Protein AF-A0A7V9DLN5-F1 (afdb_monomer_lite)

Foldseek 3Di:
DVLLVVCVVVVLADPLLSVLLVLADPLLNVVSSVVSSVDDSVRSNVLSVPPPDDDPVNVVVVVVVVPDDDDDDDPPPDDDPDPQPPWDKDWDADPVRDIDIDIDDGPVVVVVVVVQLVVLQVVVVVLVDVPGDSVNSVVSVVVVVLVPPPDPVVNVVPAWEWEAEPVRFIATPVRHTDPPLRVLLVQQQLSYAYFYDYPNHRPDSDPRPDRLPPVLVVVQLVLAQAAVQAQRSRRPQWGWGFLQGCPPGVGDSHSQRIHTHHPVVSSCVSVLQKHWFFGPVDDPPDPRHIFIAGSVRHTDDRPPPPPDPPDDDPDPPDDPPDPPPDPPPSVPDDRDDDDPPPDD

Structure (mmCIF, N/CA/C/O backbone):
data_AF-A0A7V9DLN5-F1
#
_entry.id   AF-A0A7V9DLN5-F1
#
loop_
_atom_site.group_PDB
_atom_site.id
_atom_site.type_symbol
_atom_site.label_atom_id
_atom_site.label_alt_id
_atom_site.label_comp_id
_atom_site.label_asym_id
_atom_site.label_entity_id
_atom_site.label_seq_id
_atom_site.pdbx_PDB_ins_code
_atom_site.Cartn_x
_atom_site.Cartn_y
_atom_site.Cartn_z
_atom_site.occupancy
_atom_site.B_iso_or_equiv
_atom_site.auth_seq_id
_atom_site.auth_comp_id
_atom_site.auth_asym_id
_atom_site.auth_atom_id
_atom_site.pdbx_PDB_model_num
ATOM 1 N N . HIS A 1 1 ? 35.139 16.048 -18.196 1.00 82.75 1 HIS A N 1
ATOM 2 C CA . HIS A 1 1 ? 33.938 16.826 -18.535 1.00 82.75 1 HIS A CA 1
ATOM 3 C C . HIS A 1 1 ? 34.233 18.319 -18.724 1.00 82.75 1 HIS A C 1
ATOM 5 O O . HIS A 1 1 ? 33.862 19.119 -17.868 1.00 82.75 1 HIS A O 1
ATOM 11 N N . PRO A 1 2 ? 34.961 18.719 -19.787 1.00 87.94 2 PRO A N 1
ATOM 12 C CA . PRO A 1 2 ? 35.296 20.128 -20.029 1.00 87.94 2 PRO A CA 1
ATOM 13 C C . PRO A 1 2 ? 34.093 21.078 -20.159 1.00 87.94 2 PRO A C 1
ATOM 15 O O . PRO A 1 2 ? 34.132 22.179 -19.616 1.00 87.94 2 PRO A O 1
ATOM 18 N N . GLN A 1 3 ? 33.021 20.672 -20.842 1.00 86.38 3 GLN A N 1
ATOM 19 C CA . GLN A 1 3 ? 31.860 21.531 -21.097 1.00 86.38 3 GLN A CA 1
ATOM 20 C C . GLN A 1 3 ? 30.991 21.727 -19.853 1.00 86.38 3 GLN A C 1
ATOM 22 O O . GLN A 1 3 ? 30.465 22.817 -19.640 1.00 86.38 3 GLN A O 1
ATOM 27 N N . VAL A 1 4 ? 30.865 20.699 -19.008 1.00 88.94 4 VAL A N 1
ATOM 28 C CA . VAL A 1 4 ? 30.190 20.817 -17.703 1.00 88.94 4 VAL A CA 1
ATOM 29 C C . VAL A 1 4 ? 30.960 21.762 -16.777 1.00 88.94 4 VAL A C 1
ATOM 31 O O . VAL A 1 4 ? 30.350 22.605 -16.127 1.00 88.94 4 VAL A O 1
ATOM 34 N N . MET A 1 5 ? 32.294 21.657 -16.739 1.00 91.25 5 MET A N 1
ATOM 35 C CA . MET A 1 5 ? 33.130 22.536 -15.910 1.00 91.25 5 MET A CA 1
ATOM 36 C C . MET A 1 5 ? 33.079 23.990 -16.389 1.00 91.25 5 MET A C 1
ATOM 38 O O . MET A 1 5 ? 32.899 24.886 -15.576 1.00 91.25 5 MET A O 1
ATOM 42 N N . ALA A 1 6 ? 33.123 24.226 -17.703 1.00 87.50 6 ALA A N 1
ATOM 43 C CA . ALA A 1 6 ? 32.973 25.569 -18.259 1.00 87.50 6 ALA A CA 1
ATOM 44 C C . ALA A 1 6 ? 31.602 26.197 -17.930 1.00 87.50 6 ALA A C 1
ATOM 46 O O . ALA A 1 6 ? 31.526 27.387 -17.633 1.00 87.50 6 ALA A O 1
ATOM 47 N N . ALA A 1 7 ? 30.521 25.407 -17.940 1.00 82.94 7 ALA A N 1
ATOM 48 C CA . ALA A 1 7 ? 29.190 25.878 -17.550 1.00 82.94 7 ALA A CA 1
ATOM 49 C C . ALA A 1 7 ? 29.078 26.172 -16.040 1.00 82.94 7 ALA A C 1
ATOM 51 O O . ALA A 1 7 ? 28.360 27.087 -15.642 1.00 82.94 7 ALA A O 1
ATOM 52 N N . PHE A 1 8 ? 29.809 25.439 -15.197 1.00 90.50 8 PHE A N 1
ATOM 53 C CA . PHE A 1 8 ? 29.924 25.738 -13.769 1.00 90.50 8 PHE A CA 1
ATOM 54 C C . PHE A 1 8 ? 30.703 27.027 -13.504 1.00 90.50 8 PHE A C 1
ATOM 56 O O . PHE A 1 8 ? 30.230 27.878 -12.754 1.00 90.50 8 PHE A O 1
ATOM 63 N N . ASP A 1 9 ? 31.846 27.207 -14.168 1.00 88.69 9 ASP A N 1
ATOM 64 C CA . ASP A 1 9 ? 32.665 28.420 -14.055 1.00 88.69 9 ASP A CA 1
ATOM 65 C C . ASP A 1 9 ? 31.908 29.667 -14.551 1.00 88.69 9 ASP A C 1
ATOM 67 O O . ASP A 1 9 ? 32.109 30.769 -14.040 1.00 88.69 9 ASP A O 1
ATOM 71 N N . ALA A 1 10 ? 30.983 29.490 -15.502 1.00 87.75 10 ALA A N 1
ATOM 72 C CA . ALA A 1 10 ? 30.060 30.522 -15.977 1.00 87.75 10 ALA A CA 1
ATOM 73 C C . ALA A 1 10 ? 28.848 30.766 -15.048 1.00 87.75 10 ALA A C 1
ATOM 75 O O . ALA A 1 10 ? 28.053 31.669 -15.307 1.00 87.75 10 ALA A O 1
ATOM 76 N N . GLY A 1 11 ? 28.687 29.986 -13.972 1.00 87.00 11 GLY A N 1
ATOM 77 C CA . GLY A 1 11 ? 27.573 30.096 -13.022 1.00 87.00 11 GLY A CA 1
ATOM 78 C C . GLY A 1 11 ? 26.237 29.540 -13.529 1.00 87.00 11 GLY A C 1
ATOM 79 O O . GLY A 1 11 ? 25.197 29.805 -12.930 1.00 87.00 11 GLY A O 1
ATOM 80 N N . GLU A 1 12 ? 26.242 28.773 -14.620 1.00 85.06 12 GLU A N 1
ATOM 81 C CA . GLU A 1 12 ? 25.037 28.204 -15.240 1.00 85.06 12 GLU A CA 1
ATOM 82 C C . GLU A 1 12 ? 24.616 26.866 -14.615 1.00 85.06 12 GLU A C 1
ATOM 84 O O . GLU A 1 12 ? 23.500 26.400 -14.844 1.00 85.06 12 GLU A O 1
ATOM 89 N N . LEU A 1 13 ? 25.499 26.241 -13.831 1.00 88.44 13 LEU A N 1
ATOM 90 C CA . LEU A 1 13 ? 25.254 24.984 -13.125 1.00 88.44 13 LEU A CA 1
ATOM 91 C C . LEU A 1 13 ? 25.599 25.117 -11.643 1.00 88.44 13 LEU A C 1
ATOM 93 O O . LEU A 1 13 ? 26.550 25.799 -11.266 1.00 88.44 13 LEU A O 1
ATOM 97 N N . SER A 1 14 ? 24.859 24.407 -10.792 1.00 89.88 14 SER A N 1
ATOM 98 C CA . SER A 1 14 ? 25.214 24.255 -9.381 1.00 89.88 14 SER A CA 1
ATOM 99 C C . SER A 1 14 ? 26.289 23.181 -9.179 1.00 89.88 14 SER A C 1
ATOM 101 O O . SER A 1 14 ? 26.438 22.264 -9.989 1.00 89.88 14 SER A O 1
ATOM 103 N N . LEU A 1 15 ? 26.998 23.240 -8.046 1.00 89.50 15 LEU A N 1
ATOM 104 C CA . LEU A 1 15 ? 27.994 22.226 -7.673 1.00 89.50 15 LEU A CA 1
ATOM 105 C C . LEU A 1 15 ? 27.387 20.808 -7.637 1.00 89.50 15 LEU A C 1
ATOM 107 O O . LEU A 1 15 ? 28.023 19.846 -8.068 1.00 89.50 15 LEU A O 1
ATOM 111 N N . ASP A 1 16 ? 26.132 20.687 -7.197 1.00 83.81 16 ASP A N 1
ATOM 112 C CA . ASP A 1 16 ? 25.404 19.415 -7.164 1.00 83.81 16 ASP A CA 1
ATOM 113 C C . ASP A 1 16 ? 25.089 18.891 -8.573 1.00 83.81 16 ASP A C 1
ATOM 115 O O . ASP A 1 16 ? 25.193 17.688 -8.824 1.00 83.81 16 ASP A O 1
ATOM 119 N N . GLN A 1 17 ? 24.741 19.773 -9.520 1.00 85.94 17 GLN A N 1
ATOM 120 C CA . GLN A 1 17 ? 24.537 19.387 -10.921 1.00 85.94 17 GLN A CA 1
ATOM 121 C C . GLN A 1 17 ? 25.848 18.922 -11.566 1.00 85.94 17 GLN A C 1
ATOM 123 O O . GLN A 1 17 ? 25.844 17.924 -12.285 1.00 85.94 17 GLN A O 1
ATOM 128 N N . VAL A 1 18 ? 26.974 19.571 -11.253 1.00 90.62 18 VAL A N 1
ATOM 129 C CA . VAL A 1 18 ? 28.310 19.171 -11.729 1.00 90.62 18 VAL A CA 1
ATOM 130 C C . VAL A 1 18 ? 28.708 17.802 -11.187 1.00 90.62 18 VAL A C 1
ATOM 132 O O . VAL A 1 18 ? 29.122 16.933 -11.953 1.00 90.62 18 VAL A O 1
ATOM 135 N N . ALA A 1 19 ? 28.533 17.572 -9.883 1.00 88.50 19 ALA A N 1
ATOM 136 C CA . ALA A 1 19 ? 28.861 16.298 -9.246 1.00 88.50 19 ALA A CA 1
ATOM 137 C C . ALA A 1 19 ? 28.031 15.126 -9.798 1.00 88.50 19 ALA A C 1
ATOM 139 O O . ALA A 1 19 ? 28.487 13.981 -9.800 1.00 88.50 19 ALA A O 1
ATOM 140 N N . LEU A 1 20 ? 26.805 15.395 -10.257 1.00 87.31 20 LEU A N 1
ATOM 141 C CA . LEU A 1 20 ? 25.957 14.403 -10.914 1.00 87.31 20 LEU A CA 1
ATOM 142 C C . LEU A 1 20 ? 26.337 14.201 -12.381 1.00 87.31 20 LEU A C 1
ATOM 144 O O . LEU A 1 20 ? 26.441 13.056 -12.812 1.00 87.31 20 LEU A O 1
ATOM 148 N N . ALA A 1 21 ? 26.582 15.276 -13.129 1.00 87.00 21 ALA A N 1
ATOM 149 C CA . ALA A 1 21 ? 26.986 15.198 -14.530 1.00 87.00 21 ALA A CA 1
ATOM 150 C C . ALA A 1 21 ? 28.344 14.495 -14.708 1.00 87.00 21 ALA A C 1
ATOM 152 O O . ALA A 1 21 ? 28.517 13.722 -15.645 1.00 87.00 21 ALA A O 1
ATOM 153 N N . AL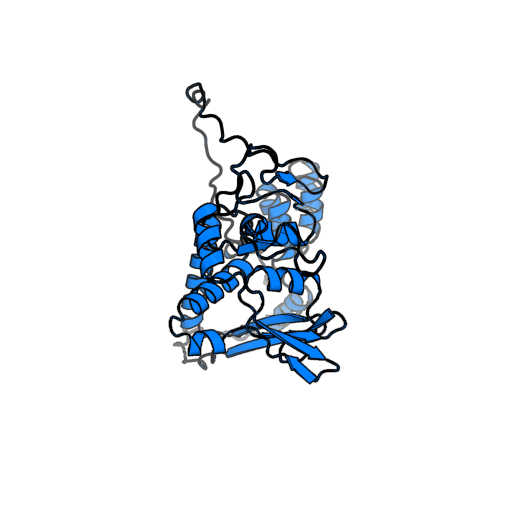A A 1 22 ? 29.266 14.667 -13.757 1.00 87.00 22 ALA A N 1
ATOM 154 C CA . ALA A 1 22 ? 30.571 14.004 -13.749 1.00 87.00 22 ALA A CA 1
ATOM 155 C C . ALA A 1 22 ? 30.516 12.473 -13.566 1.00 87.00 22 ALA A C 1
ATOM 157 O O . ALA A 1 22 ? 31.544 11.812 -13.683 1.00 87.00 22 ALA A O 1
ATOM 158 N N . LYS A 1 23 ? 29.344 11.902 -13.245 1.00 86.00 23 LYS A N 1
ATOM 159 C CA . LYS A 1 23 ? 29.145 10.446 -13.137 1.00 86.00 23 LYS A CA 1
ATOM 160 C C . LYS A 1 23 ? 28.776 9.786 -14.466 1.00 86.00 23 LYS A C 1
ATOM 162 O O . LYS A 1 23 ? 28.736 8.559 -14.518 1.00 86.00 23 LYS A O 1
ATOM 167 N N . ALA A 1 24 ? 28.459 10.564 -15.499 1.00 86.00 24 ALA A N 1
ATOM 168 C CA . ALA A 1 24 ? 28.263 10.025 -16.838 1.00 86.00 24 ALA A CA 1
ATOM 169 C C . ALA A 1 24 ? 29.614 9.819 -17.546 1.00 86.00 24 ALA A C 1
ATOM 171 O O . ALA A 1 24 ? 30.614 10.402 -17.132 1.00 86.00 24 ALA A O 1
ATOM 172 N N . PRO A 1 25 ? 29.677 8.993 -18.600 1.00 85.94 25 PRO A N 1
ATOM 173 C CA . PRO A 1 25 ? 30.904 8.794 -19.360 1.00 85.94 25 PRO A CA 1
ATOM 174 C C . PRO A 1 25 ? 31.407 10.077 -20.029 1.00 85.94 25 PRO A C 1
ATOM 176 O O . PRO A 1 25 ? 30.633 10.932 -20.454 1.00 85.94 25 PRO A O 1
ATOM 179 N N . ALA A 1 26 ? 32.722 10.178 -20.223 1.00 83.19 26 ALA A N 1
ATOM 180 C CA . ALA A 1 26 ? 33.345 11.376 -20.784 1.00 83.19 26 ALA A CA 1
ATOM 181 C C . ALA A 1 26 ? 32.849 11.739 -22.200 1.00 83.19 26 ALA A C 1
ATOM 183 O O . ALA A 1 26 ? 32.850 12.918 -22.549 1.00 83.19 26 ALA A O 1
ATOM 184 N N . TYR A 1 27 ? 32.402 10.763 -23.002 1.00 81.12 27 TYR A N 1
ATOM 185 C CA . TYR A 1 27 ? 31.897 11.012 -24.359 1.00 81.12 27 TYR A CA 1
ATOM 186 C C . TYR A 1 27 ? 30.556 11.763 -24.384 1.00 81.12 27 TYR A C 1
ATOM 188 O O . TYR A 1 27 ? 30.248 12.407 -25.381 1.00 81.12 27 TYR A O 1
ATOM 196 N N . THR A 1 28 ? 29.786 11.755 -23.288 1.00 85.44 28 THR A N 1
ATOM 197 C CA . THR A 1 28 ? 28.476 12.427 -23.209 1.00 85.44 28 THR A CA 1
ATOM 198 C C . THR A 1 28 ? 28.570 13.871 -22.717 1.00 85.44 28 THR A C 1
ATOM 200 O O . THR A 1 28 ? 27.556 14.465 -22.356 1.00 85.44 28 THR A O 1
ATOM 203 N N . ASP A 1 29 ? 29.775 14.438 -22.617 1.00 86.00 29 ASP A N 1
ATOM 204 C CA . ASP A 1 29 ? 30.027 15.700 -21.915 1.00 86.00 29 ASP A CA 1
ATOM 205 C C . ASP A 1 29 ? 29.182 16.881 -22.420 1.00 86.00 29 ASP A C 1
ATOM 207 O O . ASP A 1 29 ? 28.625 17.636 -21.623 1.00 86.00 29 ASP A O 1
ATOM 211 N N . ALA A 1 30 ? 29.033 17.012 -23.738 1.00 83.88 30 ALA A N 1
ATOM 212 C CA . ALA A 1 30 ? 28.247 18.088 -24.336 1.00 83.88 30 ALA A CA 1
ATOM 213 C C . ALA A 1 30 ? 26.742 17.932 -24.078 1.00 83.88 30 ALA A C 1
ATOM 215 O O . ALA A 1 30 ? 26.043 18.877 -23.711 1.00 83.88 30 ALA A O 1
ATOM 216 N N . GLU A 1 31 ? 26.251 16.708 -24.228 1.00 83.75 31 GLU A N 1
ATOM 217 C CA . GLU A 1 31 ? 24.835 16.368 -24.121 1.00 83.75 31 GLU A CA 1
ATOM 218 C C . GLU A 1 31 ? 24.361 16.439 -22.669 1.00 83.75 31 GLU A C 1
ATOM 220 O O . GLU A 1 31 ? 23.296 16.989 -22.378 1.00 83.75 31 GLU A O 1
ATOM 225 N N . ILE A 1 32 ? 25.182 15.958 -21.729 1.00 87.69 32 ILE A N 1
ATOM 226 C CA . ILE A 1 32 ? 24.856 16.039 -20.308 1.00 87.69 32 ILE A CA 1
ATOM 227 C C . ILE A 1 32 ? 24.941 17.469 -19.781 1.00 87.69 32 ILE A C 1
ATOM 229 O O . ILE A 1 32 ? 24.136 17.840 -18.931 1.00 87.69 32 ILE A O 1
ATOM 233 N N . CYS A 1 33 ? 25.850 18.291 -20.316 1.00 87.38 33 CYS A N 1
ATOM 234 C CA . CYS A 1 33 ? 25.892 19.720 -20.018 1.00 87.38 33 CYS A CA 1
ATOM 235 C C . CYS A 1 33 ? 24.601 20.414 -20.484 1.00 87.38 33 CYS A C 1
ATOM 237 O O . CYS A 1 33 ? 23.982 21.144 -19.709 1.00 87.38 33 CYS A O 1
ATOM 239 N N . GLY A 1 34 ? 24.134 20.124 -21.704 1.00 84.31 34 GLY A N 1
ATOM 240 C CA . GLY A 1 34 ? 22.863 20.641 -22.222 1.00 84.31 34 GLY A CA 1
ATOM 241 C C . GLY A 1 34 ? 21.657 20.242 -21.364 1.00 84.31 34 GLY A C 1
ATOM 242 O O . GLY A 1 34 ? 20.832 21.087 -21.020 1.00 84.31 34 GLY A O 1
ATOM 243 N N . LEU A 1 35 ? 21.586 18.975 -20.946 1.00 83.19 35 LEU A N 1
ATOM 244 C CA . LEU A 1 35 ? 20.518 18.483 -20.071 1.00 83.19 35 LEU A CA 1
ATOM 245 C C . LEU A 1 35 ? 20.591 19.070 -18.658 1.00 83.19 35 LEU A C 1
ATOM 247 O O . LEU A 1 35 ? 19.558 19.408 -18.084 1.00 83.19 35 LEU A O 1
ATOM 251 N N . ALA A 1 36 ? 21.788 19.218 -18.088 1.00 87.12 36 ALA A N 1
ATOM 252 C CA . ALA A 1 36 ? 21.966 19.740 -16.736 1.00 87.12 36 ALA A CA 1
ATOM 253 C C . ALA A 1 36 ? 21.450 21.181 -16.590 1.00 87.12 36 ALA A C 1
ATOM 255 O O . ALA A 1 36 ? 20.907 21.518 -15.542 1.00 87.12 36 ALA A O 1
ATOM 256 N N . LYS A 1 37 ? 21.534 21.997 -17.650 1.00 85.44 37 LYS A N 1
ATOM 257 C CA . LYS A 1 37 ? 20.983 23.365 -17.675 1.00 85.44 37 LYS A CA 1
ATOM 258 C C . LYS A 1 37 ? 19.453 23.404 -17.662 1.00 85.44 37 LYS A C 1
ATOM 260 O O . LYS A 1 37 ? 18.864 24.397 -17.248 1.00 85.44 37 LYS A O 1
ATOM 265 N N . LEU A 1 38 ? 18.808 22.337 -18.131 1.00 83.12 38 LEU A N 1
ATOM 266 C CA . LEU A 1 38 ? 17.355 22.261 -18.309 1.00 83.12 38 LEU A CA 1
ATOM 267 C C . LEU A 1 38 ? 16.653 21.478 -17.193 1.00 83.12 38 LEU A C 1
ATOM 269 O O . LEU A 1 38 ? 15.440 21.599 -17.026 1.00 83.12 38 LEU A O 1
ATOM 273 N N . LEU A 1 39 ? 17.393 20.660 -16.442 1.00 78.94 39 LEU A N 1
ATOM 274 C CA . LEU A 1 39 ? 16.841 19.726 -15.464 1.00 78.94 39 LEU A CA 1
ATOM 275 C C . LEU A 1 39 ? 17.166 20.120 -14.022 1.00 78.94 39 LEU A C 1
ATOM 277 O O . LEU A 1 39 ? 18.269 20.557 -13.693 1.00 78.94 39 LEU A O 1
ATOM 281 N N . THR A 1 40 ? 16.218 19.856 -13.120 1.00 84.25 40 THR A N 1
ATOM 282 C CA . THR A 1 40 ? 16.478 19.932 -11.674 1.00 84.25 40 THR A CA 1
ATOM 283 C C . THR A 1 40 ? 17.517 18.892 -11.240 1.00 84.25 40 THR A C 1
ATOM 285 O O . THR A 1 40 ? 17.671 17.843 -11.871 1.00 84.25 40 THR A O 1
ATOM 288 N N . VAL A 1 41 ? 18.181 19.128 -10.102 1.00 78.12 41 VAL A N 1
ATOM 289 C CA . VAL A 1 41 ? 19.168 18.204 -9.498 1.00 78.12 41 VAL A CA 1
ATOM 290 C C . VAL A 1 41 ? 18.611 16.777 -9.375 1.00 78.12 41 VAL A C 1
ATOM 292 O O . VAL A 1 41 ? 19.283 15.801 -9.710 1.00 78.12 41 VAL A O 1
ATOM 295 N N . GLN A 1 42 ? 17.354 16.637 -8.943 1.00 74.56 42 GLN A N 1
ATOM 296 C CA . GLN A 1 42 ? 16.714 15.333 -8.769 1.00 74.56 42 GLN A CA 1
ATOM 297 C C . GLN A 1 42 ? 16.422 14.644 -10.112 1.00 74.56 42 GLN A C 1
ATOM 299 O O . GLN A 1 42 ? 16.636 13.438 -10.238 1.00 74.56 42 GLN A O 1
ATOM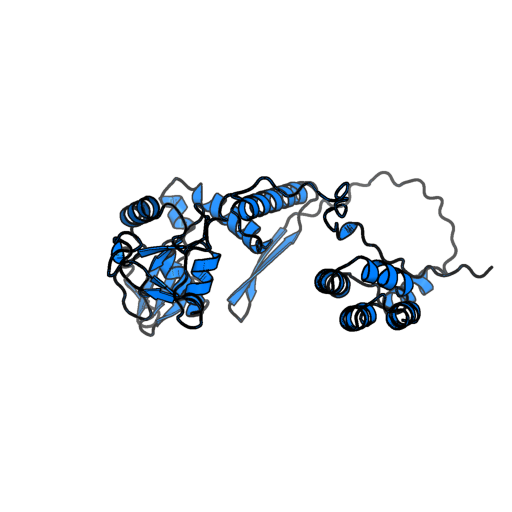 304 N N . GLN A 1 43 ? 15.978 15.392 -11.127 1.00 71.62 43 GLN A N 1
ATOM 305 C CA . GLN A 1 43 ? 15.763 14.858 -12.477 1.00 71.62 43 GLN A CA 1
ATOM 306 C C . GLN A 1 43 ? 17.081 14.426 -13.124 1.00 71.62 43 GLN A C 1
ATOM 308 O O . GLN A 1 43 ? 17.157 13.315 -13.646 1.00 71.62 43 GLN A O 1
ATOM 313 N N . LEU A 1 44 ? 18.130 15.246 -13.014 1.00 84.81 44 LEU A N 1
ATOM 314 C CA . LEU A 1 44 ? 19.462 14.926 -13.520 1.00 84.81 44 LEU A CA 1
ATOM 315 C C . LEU A 1 44 ? 20.023 13.662 -12.850 1.00 84.81 44 LEU A C 1
ATOM 317 O O . LEU A 1 44 ? 20.463 12.743 -13.535 1.00 84.81 44 LEU A O 1
ATOM 321 N N . SER A 1 45 ? 19.911 13.555 -11.522 1.00 83.75 45 SER A N 1
ATOM 322 C CA . SER A 1 45 ? 20.309 12.358 -10.767 1.00 83.75 45 SER A CA 1
ATOM 323 C C . SER A 1 45 ? 19.583 11.095 -11.245 1.00 83.75 45 SER A C 1
ATOM 325 O O . SER A 1 45 ? 20.198 10.041 -11.424 1.00 83.75 45 SER A O 1
ATOM 327 N N . MET A 1 46 ? 18.275 11.190 -11.507 1.00 74.06 46 MET A N 1
ATOM 328 C CA . MET A 1 46 ? 17.489 10.065 -12.019 1.00 74.06 46 MET A CA 1
ATOM 329 C C . MET A 1 46 ? 17.882 9.653 -13.440 1.00 74.06 46 MET A C 1
ATOM 331 O O . MET A 1 46 ? 17.867 8.455 -13.729 1.00 74.06 46 MET A O 1
ATOM 335 N N . VAL A 1 47 ? 18.213 10.612 -14.309 1.00 79.81 47 VAL A N 1
ATOM 336 C CA . VAL A 1 47 ? 18.677 10.342 -15.677 1.00 79.81 47 VAL A CA 1
ATOM 337 C C . VAL A 1 47 ? 20.033 9.645 -15.630 1.00 79.81 47 VAL A C 1
ATOM 339 O O . VAL A 1 47 ? 20.137 8.518 -16.101 1.00 79.81 47 VAL A O 1
ATOM 342 N N . VAL A 1 48 ? 21.028 10.235 -14.964 1.00 84.19 48 VAL A N 1
ATOM 343 C CA . VAL A 1 48 ? 22.392 9.683 -14.907 1.00 84.19 48 VAL A CA 1
ATOM 344 C C . VAL A 1 48 ? 22.432 8.308 -14.241 1.00 84.19 48 VAL A C 1
ATOM 346 O O . VAL A 1 48 ? 23.127 7.415 -14.705 1.00 84.19 48 VAL A O 1
ATOM 349 N N . ARG A 1 49 ? 21.655 8.087 -13.175 1.00 78.38 49 ARG A N 1
ATOM 350 C CA . ARG A 1 49 ? 21.668 6.803 -12.455 1.00 78.38 49 ARG A CA 1
ATOM 351 C C . ARG A 1 49 ? 20.989 5.661 -13.215 1.00 78.38 49 ARG A C 1
ATOM 353 O O . ARG A 1 49 ? 21.316 4.505 -12.968 1.00 78.38 49 ARG A O 1
ATOM 360 N N . LYS A 1 50 ? 19.979 5.954 -14.040 1.00 72.00 50 LYS A N 1
ATOM 361 C CA . LYS A 1 50 ? 19.145 4.924 -14.687 1.00 72.00 50 LYS A CA 1
ATOM 362 C C . LYS A 1 50 ? 19.383 4.787 -16.191 1.00 72.00 50 LYS A C 1
ATOM 364 O O . LYS A 1 50 ? 18.773 3.900 -16.784 1.00 72.00 50 LYS A O 1
ATOM 369 N N . TYR A 1 51 ? 20.177 5.661 -16.805 1.00 74.75 51 TYR A N 1
ATOM 370 C CA . TYR A 1 51 ? 20.508 5.555 -18.221 1.00 74.75 51 TYR A CA 1
ATOM 371 C C . TYR A 1 51 ? 21.557 4.447 -18.432 1.00 74.75 51 TYR A C 1
ATOM 373 O O . TYR A 1 51 ? 22.583 4.459 -17.748 1.00 74.75 51 TYR A O 1
ATOM 381 N N . PRO A 1 52 ? 21.316 3.472 -19.327 1.00 74.94 52 PRO A N 1
ATOM 382 C CA . PRO A 1 52 ? 22.254 2.386 -19.586 1.00 74.94 52 PRO A CA 1
ATOM 383 C C . PRO A 1 52 ? 23.372 2.877 -20.511 1.00 74.94 52 PRO A C 1
ATOM 385 O O . PRO A 1 52 ? 23.314 2.691 -21.723 1.00 74.94 52 PRO A O 1
ATOM 388 N N . PHE A 1 53 ? 24.371 3.550 -19.946 1.00 79.75 53 PHE A N 1
ATOM 389 C CA . PHE A 1 53 ? 25.523 4.005 -20.717 1.00 79.75 53 PHE A CA 1
ATOM 390 C C . PHE A 1 53 ? 26.297 2.827 -21.305 1.00 79.75 53 PHE A C 1
ATOM 392 O O . PHE A 1 53 ? 26.571 1.839 -20.620 1.00 79.75 53 PHE A O 1
ATOM 399 N N . THR A 1 54 ? 26.691 2.963 -22.565 1.00 76.75 54 THR A N 1
ATOM 400 C CA . THR A 1 54 ? 27.571 2.018 -23.249 1.00 76.75 54 THR A CA 1
ATOM 401 C C . THR A 1 54 ? 28.934 2.053 -22.576 1.00 76.75 54 THR A C 1
ATOM 403 O O . THR A 1 54 ? 29.498 3.131 -22.362 1.00 76.75 54 THR A O 1
ATOM 406 N N . THR A 1 55 ? 29.439 0.881 -22.198 1.00 74.81 55 THR A N 1
ATOM 407 C CA . THR A 1 55 ? 30.731 0.751 -21.527 1.00 74.81 55 THR A CA 1
ATOM 408 C C . THR A 1 55 ? 31.869 0.837 -22.536 1.00 74.81 55 THR A C 1
ATOM 410 O O . THR A 1 55 ? 31.719 0.446 -23.696 1.00 74.81 55 THR A O 1
ATOM 413 N N . ASP A 1 56 ? 33.038 1.280 -22.077 1.00 68.69 56 ASP A N 1
ATOM 414 C CA . ASP A 1 56 ? 34.239 1.378 -22.914 1.00 68.69 56 ASP A CA 1
ATOM 415 C C . ASP A 1 56 ? 34.613 0.025 -23.557 1.00 68.69 56 ASP A C 1
ATOM 417 O O . ASP A 1 56 ? 35.057 -0.031 -24.702 1.00 68.69 56 ASP A O 1
ATOM 421 N N . GLU A 1 57 ? 34.354 -1.088 -22.860 1.00 65.50 57 GLU A N 1
ATOM 422 C CA . GLU A 1 57 ? 34.577 -2.454 -23.354 1.00 65.50 57 GLU A CA 1
ATOM 423 C C . GLU A 1 57 ? 33.626 -2.845 -24.500 1.00 65.50 57 GLU A C 1
ATOM 425 O O . GLU A 1 57 ? 33.997 -3.590 -25.411 1.00 65.50 57 GLU A O 1
ATOM 430 N N . GLU A 1 58 ? 32.388 -2.351 -24.479 1.00 63.62 58 GLU A N 1
ATOM 431 C CA . GLU A 1 58 ? 31.413 -2.607 -25.539 1.00 63.62 58 GLU A CA 1
ATOM 432 C C . GLU A 1 58 ? 31.657 -1.722 -26.766 1.00 63.62 58 GLU A C 1
ATOM 434 O O . GLU A 1 58 ? 31.559 -2.202 -27.898 1.00 63.62 58 GLU A O 1
ATOM 439 N N . ILE A 1 59 ? 32.079 -0.473 -26.548 1.00 64.38 59 ILE A N 1
ATOM 440 C CA . ILE A 1 59 ? 32.542 0.428 -27.611 1.00 64.38 59 ILE A CA 1
ATOM 441 C C . ILE A 1 59 ? 33.760 -0.186 -28.325 1.00 64.38 59 ILE A C 1
ATOM 443 O O . ILE A 1 59 ? 33.779 -0.262 -29.555 1.00 64.38 59 ILE A O 1
ATOM 447 N N . ALA A 1 60 ? 34.733 -0.717 -27.574 1.00 65.06 60 ALA A N 1
ATOM 448 C CA . ALA A 1 60 ? 35.913 -1.379 -28.135 1.00 65.06 60 ALA A CA 1
ATOM 449 C C . ALA A 1 60 ? 35.566 -2.642 -28.950 1.00 65.06 60 ALA A C 1
ATOM 451 O O . ALA A 1 60 ? 36.097 -2.836 -30.046 1.00 65.06 60 ALA A O 1
ATOM 452 N N . ARG A 1 61 ? 34.632 -3.478 -28.465 1.00 65.12 61 ARG A N 1
ATOM 453 C CA . ARG A 1 61 ? 34.142 -4.659 -29.207 1.00 65.12 61 ARG A CA 1
ATOM 454 C C . ARG A 1 61 ? 33.468 -4.287 -30.529 1.00 65.12 61 ARG A C 1
ATOM 456 O O . ARG A 1 61 ? 33.673 -4.980 -31.523 1.00 65.12 61 ARG A O 1
ATOM 463 N N . ARG A 1 62 ? 32.670 -3.215 -30.554 1.00 64.38 62 ARG A N 1
ATOM 464 C CA . ARG A 1 62 ? 31.968 -2.757 -31.768 1.00 64.38 62 ARG A CA 1
ATOM 465 C C . ARG A 1 62 ? 32.919 -2.140 -32.790 1.00 64.38 62 ARG A C 1
ATOM 467 O O . ARG A 1 62 ? 32.774 -2.418 -33.975 1.00 64.38 62 ARG A O 1
ATOM 474 N N . ALA A 1 63 ? 33.914 -1.372 -32.344 1.00 61.47 63 ALA A N 1
ATOM 475 C CA . ALA A 1 63 ? 34.957 -0.844 -33.223 1.00 61.47 63 ALA A CA 1
ATOM 476 C C . ALA A 1 63 ? 35.731 -1.975 -33.927 1.00 61.47 63 ALA A C 1
ATOM 478 O O . ALA A 1 63 ? 35.924 -1.917 -35.135 1.00 61.47 63 ALA A O 1
ATOM 479 N N . ALA A 1 64 ? 36.063 -3.053 -33.205 1.00 59.81 64 ALA A N 1
ATOM 480 C CA . ALA A 1 64 ? 36.721 -4.229 -33.783 1.00 59.81 64 ALA A CA 1
ATOM 481 C C . ALA A 1 64 ? 35.853 -4.992 -34.807 1.00 59.81 64 ALA A C 1
ATOM 483 O O . ALA A 1 64 ? 36.387 -5.652 -35.694 1.00 59.81 64 ALA A O 1
ATOM 484 N N . ALA A 1 65 ? 34.522 -4.912 -34.701 1.00 56.56 65 ALA A N 1
ATOM 485 C CA . ALA A 1 65 ? 33.594 -5.533 -35.649 1.00 56.56 65 ALA A CA 1
ATOM 486 C C . ALA A 1 65 ? 33.363 -4.687 -36.918 1.00 56.56 65 ALA A C 1
ATOM 488 O O . ALA A 1 65 ? 32.976 -5.233 -37.949 1.00 56.56 65 ALA A O 1
ATOM 489 N N . ALA A 1 66 ? 33.596 -3.371 -36.856 1.00 56.09 66 ALA A N 1
ATOM 490 C CA . ALA A 1 66 ? 33.373 -2.441 -37.966 1.00 56.09 66 ALA A CA 1
ATOM 491 C C . ALA A 1 66 ? 34.491 -2.446 -39.033 1.00 56.09 66 ALA A C 1
ATOM 493 O O . ALA A 1 66 ? 34.270 -1.929 -40.125 1.00 56.09 66 ALA A O 1
ATOM 494 N N . ASP A 1 67 ? 35.647 -3.056 -38.747 1.00 54.94 67 ASP A N 1
ATOM 495 C CA . ASP A 1 67 ? 36.775 -3.213 -39.688 1.00 54.94 67 ASP A CA 1
ATOM 496 C C . ASP A 1 67 ? 36.592 -4.372 -40.698 1.00 54.94 67 ASP A C 1
ATOM 498 O O . ASP A 1 67 ? 37.421 -4.569 -41.589 1.00 54.94 67 ASP A O 1
ATOM 502 N N . GLY A 1 68 ? 35.511 -5.155 -40.597 1.00 50.72 68 GLY A N 1
ATOM 503 C CA . GLY A 1 68 ? 35.175 -6.210 -41.559 1.00 50.72 68 GLY A CA 1
ATOM 504 C C . GLY A 1 68 ? 34.374 -5.678 -42.751 1.00 50.72 68 GLY A C 1
ATOM 505 O O . GLY A 1 68 ? 33.151 -5.590 -42.682 1.00 50.72 68 GLY A O 1
ATOM 506 N N . ASP A 1 69 ? 35.049 -5.336 -43.849 1.00 45.88 69 ASP A N 1
ATOM 507 C CA . ASP A 1 69 ? 34.424 -4.781 -45.058 1.00 45.88 69 ASP A CA 1
ATOM 508 C C . ASP A 1 69 ? 33.767 -5.877 -45.923 1.00 45.88 69 ASP A C 1
ATOM 510 O O . ASP A 1 69 ? 34.435 -6.683 -46.574 1.00 45.88 69 ASP A O 1
ATOM 514 N N . THR A 1 70 ? 32.433 -5.943 -45.943 1.00 36.62 70 THR A N 1
ATOM 515 C CA . THR A 1 70 ? 31.678 -6.597 -47.027 1.00 36.62 70 THR A CA 1
ATOM 516 C C . THR A 1 70 ? 30.328 -5.890 -47.204 1.00 36.62 70 THR A C 1
ATOM 518 O O . THR A 1 70 ? 29.518 -5.903 -46.275 1.00 36.62 70 THR A O 1
ATOM 521 N N . PRO A 1 71 ? 30.035 -5.275 -48.366 1.00 39.34 71 PRO A N 1
ATOM 522 C CA . PRO A 1 71 ? 28.761 -4.598 -48.583 1.00 39.34 71 PRO A CA 1
ATOM 523 C C . PRO A 1 71 ? 27.656 -5.627 -48.845 1.00 39.34 71 PRO A C 1
ATOM 525 O O . PRO A 1 71 ? 27.709 -6.360 -49.831 1.00 39.34 71 PRO A O 1
ATOM 528 N N . LEU A 1 72 ? 26.638 -5.664 -47.986 1.00 42.38 72 LEU A N 1
ATOM 529 C CA . LEU A 1 72 ? 25.380 -6.358 -48.261 1.00 42.38 72 LEU A CA 1
ATOM 530 C C . LEU A 1 72 ? 24.304 -5.314 -48.565 1.00 42.38 72 LEU A C 1
ATOM 532 O O . LEU A 1 72 ? 23.973 -4.484 -47.718 1.00 42.38 72 LEU A O 1
ATOM 536 N N . GLU A 1 73 ? 23.761 -5.363 -49.782 1.00 39.59 73 GLU A N 1
ATOM 537 C CA . GLU A 1 73 ? 22.506 -4.698 -50.130 1.00 39.59 73 GLU A CA 1
ATOM 538 C C . GLU A 1 73 ? 21.407 -5.184 -49.180 1.00 39.59 73 GLU A C 1
ATOM 540 O O . GLU A 1 73 ? 21.017 -6.354 -49.193 1.00 39.59 73 GLU A O 1
ATOM 545 N N . VAL A 1 74 ? 20.897 -4.287 -48.335 1.00 43.03 74 VAL A N 1
ATOM 546 C CA . VAL A 1 74 ? 19.777 -4.595 -47.445 1.00 43.03 74 VAL A CA 1
ATOM 547 C C . VAL A 1 74 ? 18.483 -4.428 -48.235 1.00 43.03 74 VAL A C 1
ATOM 549 O O . VAL A 1 74 ? 17.823 -3.392 -48.182 1.00 43.03 74 VAL A O 1
ATOM 552 N N . SER A 1 75 ? 18.096 -5.475 -48.964 1.00 42.16 75 SER A N 1
ATOM 553 C CA . SER A 1 75 ? 16.670 -5.736 -49.151 1.00 42.16 75 SER A CA 1
ATOM 554 C C . SER A 1 75 ? 16.091 -5.968 -47.760 1.00 42.16 75 SER A C 1
ATOM 556 O O . SER A 1 75 ? 16.561 -6.858 -47.049 1.00 42.16 75 SER A O 1
ATOM 558 N N . ALA A 1 76 ? 15.112 -5.156 -47.351 1.00 42.84 76 ALA A N 1
ATOM 559 C CA . ALA A 1 76 ? 14.424 -5.343 -46.080 1.00 42.84 76 ALA A CA 1
ATOM 560 C C . ALA A 1 76 ? 13.938 -6.802 -46.004 1.00 42.84 76 ALA A C 1
ATOM 562 O O . ALA A 1 76 ? 13.187 -7.222 -46.890 1.00 42.84 76 ALA A O 1
ATOM 563 N N . PRO A 1 77 ? 14.393 -7.602 -45.024 1.00 44.31 77 PRO A N 1
ATOM 564 C CA . PRO A 1 77 ? 13.890 -8.953 -44.890 1.00 44.31 77 PRO A CA 1
ATOM 565 C C . PRO A 1 77 ? 12.405 -8.843 -44.554 1.00 44.31 77 PRO A C 1
ATOM 567 O O . PRO A 1 77 ? 12.033 -8.164 -43.593 1.00 44.31 77 PRO A O 1
ATOM 570 N N . GLU A 1 78 ? 11.550 -9.490 -45.350 1.00 45.81 78 GLU A N 1
ATOM 571 C CA . GLU A 1 78 ? 10.184 -9.751 -44.907 1.00 45.81 78 GLU A CA 1
ATOM 572 C C . GLU A 1 78 ? 10.272 -10.407 -43.523 1.00 45.81 78 GLU A C 1
ATOM 574 O O . GLU A 1 78 ? 11.131 -11.278 -43.326 1.00 45.81 78 GLU A O 1
ATOM 579 N N . PRO A 1 79 ? 9.466 -9.967 -42.540 1.00 44.16 79 PRO A N 1
ATOM 580 C CA . PRO A 1 79 ? 9.582 -10.459 -41.181 1.00 44.16 79 PRO A CA 1
ATOM 581 C C . PRO A 1 79 ? 9.301 -11.958 -41.191 1.00 44.16 79 PRO A C 1
ATOM 583 O O . PRO A 1 79 ? 8.153 -12.395 -41.245 1.00 44.16 79 PRO A O 1
ATOM 586 N N . SER A 1 80 ? 10.366 -12.759 -41.138 1.00 44.59 80 SER A N 1
ATOM 587 C CA . SER A 1 80 ? 10.229 -14.173 -40.833 1.00 44.59 80 SER A CA 1
ATOM 588 C C . SER A 1 80 ? 9.554 -14.233 -39.461 1.00 44.59 80 SER A C 1
ATOM 590 O O . SER A 1 80 ? 9.991 -13.489 -38.571 1.00 44.59 80 SER A O 1
ATOM 592 N N . PRO A 1 81 ? 8.514 -15.056 -39.258 1.00 47.38 81 PRO A N 1
ATOM 593 C CA . PRO A 1 81 ? 7.914 -15.213 -37.947 1.00 47.38 81 PRO A CA 1
ATOM 594 C C . PRO A 1 81 ? 8.975 -15.834 -37.038 1.00 47.38 81 PRO A C 1
ATOM 596 O O . PRO A 1 81 ? 9.182 -17.046 -37.019 1.00 47.38 81 PRO A O 1
ATOM 599 N N . GLY A 1 82 ? 9.707 -14.974 -36.327 1.00 50.62 82 GLY A N 1
ATOM 600 C CA . GLY A 1 82 ? 10.599 -15.392 -35.264 1.00 50.62 82 GLY A CA 1
ATOM 601 C C . GLY A 1 82 ? 9.792 -16.177 -34.230 1.00 50.62 82 GLY A C 1
ATOM 602 O O . GLY A 1 82 ? 8.573 -15.993 -34.140 1.00 50.62 82 GLY A O 1
ATOM 603 N N . PRO A 1 83 ? 10.434 -17.068 -33.460 1.00 51.25 83 PRO A N 1
ATOM 604 C CA . PRO A 1 83 ? 9.735 -17.828 -32.436 1.00 51.25 83 PRO A CA 1
ATOM 605 C C . PRO A 1 83 ? 8.974 -16.852 -31.536 1.00 51.25 83 PRO A C 1
ATOM 607 O O . PRO A 1 83 ? 9.572 -15.952 -30.944 1.00 51.25 83 PRO A O 1
ATOM 610 N N . VAL A 1 84 ? 7.646 -17.000 -31.485 1.00 54.06 84 VAL A N 1
ATOM 611 C CA . VAL A 1 84 ? 6.790 -16.208 -30.599 1.00 54.06 84 VAL A CA 1
ATOM 612 C C . VAL A 1 84 ? 7.322 -16.435 -29.192 1.00 54.06 84 VAL A C 1
ATOM 614 O O . VAL A 1 84 ? 7.355 -17.577 -28.729 1.00 54.06 84 VAL A O 1
ATOM 617 N N . ALA A 1 85 ? 7.823 -15.377 -28.552 1.00 57.16 85 ALA A N 1
ATOM 618 C CA . ALA A 1 85 ? 8.315 -15.464 -27.187 1.00 57.16 85 ALA A CA 1
ATOM 619 C C . ALA A 1 85 ? 7.186 -16.041 -26.331 1.00 57.16 85 ALA A C 1
ATOM 621 O O . ALA A 1 85 ? 6.130 -15.425 -26.201 1.00 57.16 85 ALA A O 1
ATOM 622 N N . VAL A 1 86 ? 7.382 -17.256 -25.816 1.00 68.19 86 VAL A N 1
ATOM 623 C CA . VAL A 1 86 ? 6.381 -17.895 -24.968 1.00 68.19 86 VAL A CA 1
ATOM 624 C C . VAL A 1 86 ? 6.315 -17.083 -23.691 1.00 68.19 86 VAL A C 1
ATOM 626 O O . VAL A 1 86 ? 7.308 -16.964 -22.964 1.00 68.19 86 VAL A O 1
ATOM 629 N N . SER A 1 87 ? 5.147 -16.511 -23.437 1.00 83.12 87 SER A N 1
ATOM 630 C CA . SER A 1 87 ? 4.926 -15.767 -22.217 1.00 83.12 87 SER A CA 1
ATOM 631 C C . SER A 1 87 ? 5.139 -16.668 -21.014 1.00 83.12 87 SER A C 1
ATOM 633 O O . SER A 1 87 ? 4.602 -17.771 -20.920 1.00 83.12 87 SER A O 1
ATOM 635 N N . SER A 1 88 ? 5.963 -16.204 -20.091 1.00 81.19 88 SER A N 1
ATOM 636 C CA . SER A 1 88 ? 6.301 -16.921 -18.875 1.00 81.19 88 SER A CA 1
ATOM 637 C C . SER A 1 88 ? 6.413 -15.937 -17.729 1.00 81.19 88 SER A C 1
ATOM 639 O O . SER A 1 88 ? 6.970 -14.850 -17.867 1.00 81.19 88 SER A O 1
ATOM 641 N N . VAL A 1 89 ? 5.877 -16.324 -16.579 1.00 85.25 89 VAL A N 1
ATOM 642 C CA . VAL A 1 89 ? 6.039 -15.589 -15.329 1.00 85.25 89 VAL A CA 1
ATOM 643 C C . VAL A 1 89 ? 6.599 -16.559 -14.307 1.00 85.25 89 VAL A C 1
ATOM 645 O O . VAL A 1 89 ? 6.051 -17.640 -14.105 1.00 85.25 89 VAL A O 1
ATOM 648 N N . SER A 1 90 ? 7.699 -16.176 -13.672 1.00 74.56 90 SER A N 1
ATOM 649 C CA . SER A 1 90 ? 8.249 -16.858 -12.512 1.00 74.56 90 SER A CA 1
ATOM 650 C C . SER A 1 90 ? 8.115 -15.975 -11.280 1.00 74.56 90 SER A C 1
ATOM 652 O O . SER A 1 90 ? 8.201 -14.746 -11.341 1.00 74.56 90 SER A O 1
ATOM 654 N N . MET A 1 91 ? 7.868 -16.621 -10.148 1.00 81.75 91 MET A N 1
ATOM 655 C CA . MET A 1 91 ? 7.749 -15.985 -8.845 1.00 81.75 91 MET A CA 1
ATOM 656 C C . MET A 1 91 ? 8.564 -16.793 -7.843 1.00 81.75 91 MET A C 1
ATOM 658 O O . MET A 1 91 ? 8.648 -18.015 -7.958 1.00 81.75 91 MET A O 1
ATOM 662 N N . GLY A 1 92 ? 9.163 -16.119 -6.871 1.00 67.38 92 GLY A N 1
ATOM 663 C CA . GLY A 1 92 ? 9.931 -16.755 -5.808 1.00 67.38 92 GLY A CA 1
ATOM 664 C C . GLY A 1 92 ? 10.103 -15.818 -4.626 1.00 67.38 92 GLY A C 1
ATOM 665 O O . GLY A 1 92 ? 9.765 -14.642 -4.713 1.00 67.38 92 GLY A O 1
ATOM 666 N N . VAL A 1 93 ? 10.618 -16.340 -3.524 1.00 64.88 93 VAL A N 1
ATOM 667 C CA . VAL A 1 93 ? 10.941 -15.573 -2.319 1.00 64.88 93 VAL A CA 1
ATOM 668 C C . VAL A 1 93 ? 12.414 -15.825 -2.015 1.00 64.88 93 VAL A C 1
ATOM 670 O O . VAL A 1 93 ? 12.874 -16.961 -2.148 1.00 64.88 93 VAL A O 1
ATOM 673 N N . ASP A 1 94 ? 13.172 -14.776 -1.704 1.00 67.06 94 ASP A N 1
ATOM 674 C CA . ASP A 1 94 ? 14.586 -14.911 -1.343 1.00 67.06 94 ASP A CA 1
ATOM 675 C C . ASP A 1 94 ? 14.797 -15.228 0.144 1.00 67.06 94 ASP A C 1
ATOM 677 O O . ASP A 1 94 ? 13.845 -15.361 0.909 1.00 67.06 94 ASP A O 1
ATOM 681 N N . ALA A 1 95 ? 16.066 -15.364 0.546 1.00 57.28 95 ALA A N 1
ATOM 682 C CA . ALA A 1 95 ? 16.466 -15.744 1.900 1.00 57.28 95 ALA A CA 1
ATOM 683 C C . ALA A 1 95 ? 15.993 -14.764 2.998 1.00 57.28 95 ALA A C 1
ATOM 685 O O . ALA A 1 95 ? 15.925 -15.146 4.166 1.00 57.28 95 ALA A O 1
ATOM 686 N N . ASP A 1 96 ? 15.653 -13.527 2.626 1.00 59.28 96 ASP A N 1
ATOM 687 C CA . ASP A 1 96 ? 15.203 -12.472 3.537 1.00 59.28 96 ASP A CA 1
ATOM 688 C C . ASP A 1 96 ? 13.671 -12.314 3.535 1.00 59.28 96 ASP A C 1
ATOM 690 O O . ASP A 1 96 ? 13.114 -11.495 4.271 1.00 59.28 96 ASP A O 1
ATOM 694 N N . GLY A 1 97 ? 12.963 -13.109 2.728 1.00 52.50 97 GLY A N 1
ATOM 695 C CA . GLY A 1 97 ? 11.508 -13.087 2.638 1.00 52.50 97 GLY A CA 1
ATOM 696 C C . GLY A 1 97 ? 10.962 -12.081 1.647 1.00 52.50 97 GLY A C 1
ATOM 697 O O . GLY A 1 97 ? 9.762 -11.791 1.657 1.00 52.50 97 GLY A O 1
ATOM 698 N N . VAL A 1 98 ? 11.820 -11.540 0.783 1.00 68.00 98 VAL A N 1
ATOM 699 C CA . VAL A 1 98 ? 11.405 -10.608 -0.254 1.00 68.00 98 VAL A CA 1
ATOM 700 C C . VAL A 1 98 ? 10.928 -11.404 -1.466 1.00 68.00 98 VAL A C 1
ATOM 702 O O . VAL A 1 98 ? 11.664 -12.179 -2.077 1.00 68.00 98 VAL A O 1
ATOM 705 N N . GL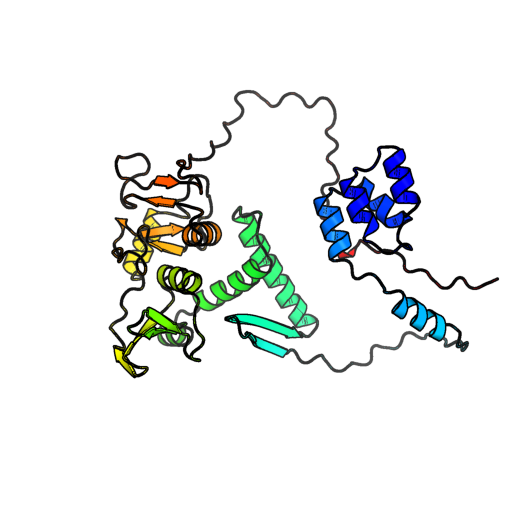Y A 1 99 ? 9.656 -11.212 -1.817 1.00 70.62 99 GLY A N 1
ATOM 706 C CA . GLY A 1 99 ? 9.058 -11.799 -3.012 1.00 70.62 99 GLY A CA 1
ATOM 707 C C . GLY A 1 99 ? 9.579 -11.143 -4.293 1.00 70.62 99 GLY A C 1
ATOM 708 O O . GLY A 1 99 ? 9.590 -9.918 -4.418 1.00 70.62 99 GLY A O 1
ATOM 709 N N . GLN A 1 100 ? 9.964 -11.958 -5.268 1.00 75.94 100 GLN A N 1
ATOM 710 C CA . GLN A 1 100 ? 10.429 -11.551 -6.589 1.00 75.94 100 GLN A CA 1
ATOM 711 C C . GLN A 1 100 ? 9.495 -12.111 -7.664 1.00 75.94 100 GLN A C 1
ATOM 713 O O . GLN A 1 100 ? 9.093 -13.272 -7.611 1.00 75.94 100 GLN A O 1
ATOM 718 N N . VAL A 1 101 ? 9.165 -11.287 -8.660 1.00 83.19 101 VAL A N 1
ATOM 719 C CA . VAL A 1 101 ? 8.341 -11.667 -9.817 1.00 83.19 101 VAL A CA 1
ATOM 720 C C . VAL A 1 101 ? 9.078 -11.263 -11.087 1.00 83.19 101 VAL A C 1
ATOM 722 O O . VAL A 1 101 ? 9.474 -10.105 -11.230 1.00 83.19 101 VAL A O 1
ATOM 725 N N . ARG A 1 102 ? 9.260 -12.202 -12.019 1.00 83.62 102 ARG A N 1
ATOM 726 C CA . ARG A 1 102 ? 9.895 -11.963 -13.320 1.00 83.62 102 ARG A CA 1
ATOM 727 C C . ARG A 1 102 ? 8.999 -12.486 -14.432 1.00 83.62 102 ARG A C 1
ATOM 729 O O . ARG A 1 102 ? 8.645 -13.656 -14.436 1.00 83.62 102 ARG A O 1
ATOM 736 N N . GLY A 1 103 ? 8.655 -11.620 -15.379 1.00 84.69 103 GLY A N 1
ATOM 737 C CA . GLY A 1 103 ? 7.825 -11.966 -16.528 1.00 84.69 103 GLY A CA 1
ATOM 738 C C . GLY A 1 103 ? 8.535 -11.703 -17.850 1.00 84.69 103 GLY A C 1
ATOM 739 O O . GLY A 1 103 ? 9.207 -10.683 -18.000 1.00 84.69 103 GLY A O 1
ATOM 740 N N . VAL A 1 104 ? 8.356 -12.606 -18.807 1.00 85.12 104 VAL A N 1
ATOM 741 C CA . VAL A 1 104 ? 8.571 -12.385 -20.240 1.00 85.12 104 VAL A CA 1
ATOM 742 C C . VAL A 1 104 ? 7.200 -12.519 -20.882 1.00 85.12 104 VAL A C 1
ATOM 744 O O . VAL A 1 104 ? 6.529 -13.514 -20.641 1.00 85.12 104 VAL A O 1
ATOM 747 N N . LEU A 1 105 ? 6.764 -11.523 -21.646 1.00 85.69 105 LEU A N 1
ATOM 748 C CA . LEU A 1 105 ? 5.448 -11.520 -22.286 1.00 85.69 105 LEU A CA 1
ATOM 749 C C . LEU A 1 105 ? 5.612 -11.333 -23.791 1.00 85.69 105 LEU A C 1
ATOM 751 O O . LEU A 1 105 ? 6.481 -10.573 -24.231 1.00 85.69 105 LEU A O 1
ATOM 755 N N . ALA A 1 106 ? 4.760 -12.001 -24.564 1.00 84.75 106 ALA A N 1
ATOM 756 C CA . ALA A 1 106 ? 4.593 -11.731 -25.982 1.00 84.75 106 ALA A CA 1
ATOM 757 C C . ALA A 1 106 ? 4.204 -10.253 -26.206 1.00 84.75 106 ALA A C 1
ATOM 759 O O . ALA A 1 106 ? 3.630 -9.621 -25.311 1.00 84.75 106 ALA A O 1
ATOM 760 N N . PRO A 1 107 ? 4.520 -9.661 -27.371 1.00 83.12 107 PRO A N 1
ATOM 761 C CA . PRO A 1 107 ? 4.340 -8.228 -27.591 1.00 83.12 107 PRO A CA 1
ATOM 762 C C . PRO A 1 107 ? 2.915 -7.721 -27.346 1.00 83.12 107 PRO A C 1
ATOM 764 O O . PRO A 1 107 ? 2.748 -6.650 -26.770 1.00 83.12 107 PRO A O 1
ATOM 767 N N . ASP A 1 108 ? 1.898 -8.470 -27.763 1.00 83.81 108 ASP A N 1
ATOM 768 C CA . ASP A 1 108 ? 0.482 -8.143 -27.592 1.00 83.81 108 ASP A CA 1
ATOM 769 C C . ASP A 1 108 ? 0.037 -8.245 -26.125 1.00 83.81 108 ASP A C 1
ATOM 771 O O . ASP A 1 108 ? -0.574 -7.313 -25.598 1.00 83.81 108 ASP A O 1
ATOM 775 N N . GLU A 1 109 ? 0.430 -9.307 -25.424 1.00 86.00 109 GLU A N 1
ATOM 776 C CA . GLU A 1 109 ? 0.150 -9.478 -23.993 1.00 86.00 109 GLU A CA 1
ATOM 777 C C . GLU A 1 109 ? 0.863 -8.428 -23.130 1.00 86.00 109 GLU A C 1
ATOM 779 O O . GLU A 1 109 ? 0.289 -7.906 -22.169 1.00 86.00 109 GLU A O 1
ATOM 784 N N . TYR A 1 110 ? 2.093 -8.052 -23.501 1.00 88.38 110 TYR A N 1
ATOM 785 C CA . TYR A 1 110 ? 2.821 -6.965 -22.853 1.00 88.38 110 TYR A CA 1
ATOM 786 C C . TYR A 1 110 ? 2.059 -5.642 -22.954 1.00 88.38 110 TYR A C 1
ATOM 788 O O . TYR A 1 110 ? 2.027 -4.892 -21.980 1.00 88.38 110 TYR A O 1
ATOM 796 N N . ARG A 1 111 ? 1.404 -5.355 -24.090 1.00 91.25 111 ARG A N 1
ATOM 797 C CA . ARG A 1 111 ? 0.583 -4.140 -24.221 1.00 91.25 111 ARG A CA 1
ATOM 798 C C . ARG A 1 111 ? -0.604 -4.161 -23.273 1.00 91.25 111 ARG A C 1
ATOM 800 O O . ARG A 1 111 ? -0.855 -3.151 -22.625 1.00 91.25 111 ARG A O 1
ATOM 807 N N . VAL A 1 112 ? -1.285 -5.299 -23.138 1.00 90.94 112 VAL A N 1
ATOM 808 C CA . VAL A 1 112 ? -2.385 -5.444 -22.172 1.00 90.94 112 VAL A CA 1
ATOM 809 C C . VAL A 1 112 ? -1.885 -5.202 -20.745 1.00 90.94 112 VAL A C 1
ATOM 811 O O . VAL A 1 112 ? -2.479 -4.409 -20.013 1.00 90.94 112 VAL A O 1
ATOM 814 N N . PHE A 1 113 ? -0.762 -5.822 -20.369 1.00 93.12 113 PHE A N 1
ATOM 815 C CA . PHE A 1 113 ? -0.133 -5.622 -19.062 1.00 93.12 113 PHE A CA 1
ATOM 816 C C . PHE A 1 113 ? 0.263 -4.157 -18.826 1.00 93.12 113 PHE A C 1
ATOM 818 O O . PHE A 1 113 ? -0.061 -3.588 -17.784 1.00 93.12 113 PHE A O 1
ATOM 825 N N . GLU A 1 114 ? 0.925 -3.519 -19.794 1.00 93.19 114 GLU A N 1
ATOM 826 C CA . GLU A 1 114 ? 1.355 -2.124 -19.702 1.00 93.19 114 GLU A CA 1
ATOM 827 C C . GLU A 1 114 ? 0.159 -1.175 -19.545 1.00 93.19 114 GLU A C 1
ATOM 829 O O . GLU A 1 114 ? 0.190 -0.274 -18.701 1.00 93.19 114 GLU A O 1
ATOM 834 N N . THR A 1 115 ? -0.905 -1.379 -20.325 1.00 94.69 115 THR A N 1
ATOM 835 C CA . THR A 1 115 ? -2.131 -0.580 -20.236 1.00 94.69 115 THR A CA 1
ATOM 836 C C . THR A 1 115 ? -2.804 -0.744 -18.875 1.00 94.69 115 THR A C 1
ATOM 838 O O . THR A 1 115 ? -3.162 0.265 -18.268 1.00 94.69 115 THR A O 1
ATOM 841 N N . ALA A 1 116 ? -2.915 -1.971 -18.355 1.00 93.44 116 ALA A N 1
ATOM 842 C CA . ALA A 1 116 ? -3.477 -2.220 -17.027 1.00 93.44 116 ALA A CA 1
ATOM 843 C C . ALA A 1 116 ? -2.643 -1.553 -15.919 1.00 93.44 116 ALA A C 1
ATOM 845 O O . ALA A 1 116 ? -3.188 -0.873 -15.052 1.00 93.44 116 ALA A O 1
ATOM 846 N N . MET A 1 117 ? -1.313 -1.680 -15.977 1.00 94.88 117 MET A N 1
ATOM 847 C CA . MET A 1 117 ? -0.391 -1.045 -15.027 1.00 94.88 117 MET A CA 1
ATOM 848 C C . MET A 1 117 ? -0.517 0.479 -15.034 1.00 94.88 117 MET A C 1
ATOM 850 O O . MET A 1 117 ? -0.495 1.106 -13.974 1.00 94.88 117 MET A O 1
ATOM 854 N N . ARG A 1 118 ? -0.636 1.089 -16.221 1.00 91.94 118 ARG A N 1
ATOM 855 C CA . ARG A 1 118 ? -0.824 2.539 -16.373 1.00 91.94 118 ARG A CA 1
ATOM 856 C C . ARG A 1 118 ? -2.156 2.991 -15.794 1.00 91.94 118 ARG A C 1
ATOM 858 O O . ARG A 1 118 ? -2.152 3.909 -14.986 1.00 91.94 118 ARG A O 1
ATOM 865 N N . GLU A 1 119 ? -3.253 2.319 -16.136 1.00 94.56 119 GLU A N 1
ATOM 866 C CA . GLU A 1 119 ? -4.579 2.656 -15.606 1.00 94.56 119 GLU A CA 1
ATOM 867 C C . GLU A 1 119 ? -4.620 2.544 -14.078 1.00 94.56 119 GLU A C 1
ATOM 869 O O . GLU A 1 119 ? -5.040 3.490 -13.415 1.00 94.56 119 GLU A O 1
ATOM 874 N N . ALA A 1 120 ? -4.116 1.448 -13.504 1.00 88.25 120 ALA A N 1
ATOM 875 C CA . ALA A 1 120 ? -4.089 1.272 -12.055 1.00 88.25 120 ALA A CA 1
ATOM 876 C C . ALA A 1 120 ? -3.255 2.362 -11.364 1.00 88.25 120 ALA A C 1
ATOM 878 O O . ALA A 1 120 ? -3.672 2.922 -10.348 1.00 88.25 120 ALA A O 1
ATOM 879 N N . ARG A 1 121 ? -2.098 2.714 -11.940 1.00 88.50 121 ARG A N 1
ATOM 880 C CA . ARG A 1 121 ? -1.249 3.794 -11.426 1.00 88.50 121 ARG A CA 1
ATOM 881 C C . ARG A 1 121 ? -1.939 5.153 -11.502 1.00 88.50 121 ARG A C 1
ATOM 883 O O . ARG A 1 121 ? -1.908 5.897 -10.523 1.00 88.50 121 ARG A O 1
ATOM 890 N N . ASP A 1 122 ? -2.548 5.470 -12.639 1.00 85.06 122 ASP A N 1
ATOM 891 C CA . ASP A 1 122 ? -3.244 6.736 -12.855 1.00 85.06 122 ASP A CA 1
ATOM 892 C C . ASP A 1 122 ? -4.452 6.849 -11.914 1.00 85.06 122 ASP A C 1
ATOM 894 O O . ASP A 1 122 ? -4.663 7.896 -11.303 1.00 85.06 122 ASP A O 1
ATOM 898 N N . ALA A 1 123 ? -5.193 5.759 -11.694 1.00 82.12 123 ALA A N 1
ATOM 899 C CA . ALA A 1 123 ? -6.294 5.709 -10.734 1.00 82.12 123 ALA A CA 1
ATOM 900 C C . ALA A 1 123 ? -5.833 6.017 -9.298 1.00 82.12 123 ALA A C 1
ATOM 902 O O . ALA A 1 123 ? -6.475 6.802 -8.597 1.00 82.12 123 ALA A O 1
ATOM 903 N N . LEU A 1 124 ? -4.706 5.442 -8.865 1.00 76.31 124 LEU A N 1
ATOM 904 C CA . LEU A 1 124 ? -4.118 5.726 -7.552 1.00 76.31 124 LEU A CA 1
ATOM 905 C C . LEU A 1 124 ? -3.626 7.178 -7.448 1.00 76.31 124 LEU A C 1
ATOM 907 O O . LEU A 1 124 ? -3.867 7.837 -6.435 1.00 76.31 124 LEU A O 1
ATOM 911 N N . PHE A 1 125 ? -3.001 7.701 -8.506 1.00 74.50 125 PHE A N 1
ATOM 912 C CA . PHE A 1 125 ? -2.523 9.084 -8.562 1.00 74.50 125 PHE A CA 1
ATOM 913 C C . PHE A 1 125 ? -3.679 10.093 -8.494 1.00 74.50 125 PHE A C 1
ATOM 915 O O . PHE A 1 125 ? -3.635 11.057 -7.727 1.00 74.50 125 PHE A O 1
ATOM 922 N N . HIS A 1 126 ? -4.766 9.844 -9.228 1.00 75.06 126 HIS A N 1
ATOM 923 C CA . HIS A 1 126 ? -5.988 10.650 -9.161 1.00 75.06 126 HIS A CA 1
ATOM 924 C C . HIS A 1 126 ? -6.713 10.538 -7.809 1.00 75.06 126 HIS A C 1
ATOM 926 O O . HIS A 1 126 ? -7.440 11.457 -7.430 1.00 75.06 126 HIS A O 1
ATOM 932 N N . GLY A 1 127 ? -6.436 9.486 -7.031 1.00 68.12 127 GLY A N 1
ATOM 933 C CA . GLY A 1 127 ? -6.755 9.385 -5.602 1.00 68.12 127 GLY A CA 1
ATOM 934 C C . GLY A 1 127 ? -5.949 10.330 -4.693 1.00 68.12 127 GLY A C 1
ATOM 935 O O . GLY A 1 127 ? -6.062 10.235 -3.472 1.00 68.12 127 GLY A O 1
ATOM 936 N N . ARG A 1 128 ? -5.165 11.251 -5.278 1.00 55.25 128 ARG A N 1
ATOM 937 C CA . ARG A 1 128 ? -4.322 12.268 -4.623 1.00 55.25 128 ARG A CA 1
ATOM 938 C C . ARG A 1 128 ? -3.150 11.700 -3.822 1.00 55.25 128 ARG A C 1
ATOM 940 O O . ARG A 1 128 ? -2.708 12.324 -2.858 1.00 55.25 128 ARG A O 1
ATOM 947 N N . ASP A 1 129 ? -2.625 10.551 -4.237 1.00 60.84 129 ASP A N 1
ATOM 948 C CA . ASP A 1 129 ? -1.321 10.076 -3.779 1.00 60.84 129 ASP A CA 1
ATOM 949 C C . ASP A 1 129 ? -0.251 10.443 -4.829 1.00 60.84 129 ASP A C 1
ATOM 951 O O . ASP A 1 129 ? -0.231 9.864 -5.917 1.00 60.84 129 ASP A O 1
ATOM 955 N N . PRO A 1 130 ? 0.607 11.448 -4.573 1.00 63.84 130 PRO A N 1
ATOM 956 C CA . PRO A 1 130 ? 1.639 11.846 -5.526 1.00 63.84 130 PRO A CA 1
ATOM 957 C C . PRO A 1 130 ? 2.812 10.851 -5.595 1.00 63.84 130 PRO A C 1
ATOM 959 O O . PRO A 1 130 ? 3.570 10.890 -6.564 1.00 63.84 130 PRO A O 1
ATOM 962 N N . ASP A 1 131 ? 2.948 9.947 -4.617 1.00 73.88 131 ASP A N 1
ATOM 963 C CA . ASP A 1 131 ? 4.111 9.063 -4.456 1.00 73.88 131 ASP A CA 1
ATOM 964 C C . ASP A 1 131 ? 3.878 7.640 -5.008 1.00 73.88 131 ASP A C 1
ATOM 966 O O . ASP A 1 131 ? 4.616 6.704 -4.690 1.00 73.88 131 ASP A O 1
ATOM 970 N N . VAL A 1 132 ? 2.864 7.453 -5.862 1.00 73.62 132 VAL A N 1
ATOM 971 C CA . VAL A 1 132 ? 2.467 6.134 -6.384 1.00 73.62 132 VAL A CA 1
ATOM 972 C C . VAL A 1 132 ? 3.566 5.506 -7.240 1.00 73.62 132 VAL A C 1
ATOM 974 O O . VAL A 1 132 ? 3.966 6.027 -8.292 1.00 73.62 132 VAL A O 1
ATOM 977 N N . THR A 1 133 ? 3.996 4.312 -6.831 1.00 84.00 133 THR A N 1
ATOM 978 C CA . THR A 1 133 ? 4.982 3.511 -7.558 1.00 84.00 133 THR A CA 1
ATOM 979 C C . THR A 1 133 ? 4.321 2.507 -8.511 1.00 84.00 133 THR A C 1
ATOM 981 O O . THR A 1 133 ? 3.141 2.183 -8.404 1.00 84.00 133 THR A O 1
ATOM 984 N N . TRP A 1 134 ? 5.099 1.950 -9.445 1.00 85.06 134 TRP A N 1
ATOM 985 C CA . TRP A 1 134 ? 4.634 0.825 -10.269 1.00 85.06 134 TRP A CA 1
ATOM 986 C C . TRP A 1 134 ? 4.346 -0.436 -9.447 1.00 85.06 134 TRP A C 1
ATOM 988 O O . TRP A 1 134 ? 3.513 -1.238 -9.853 1.00 85.06 134 TRP A O 1
ATOM 998 N N . ALA A 1 135 ? 5.002 -0.604 -8.295 1.00 82.25 135 ALA A N 1
ATOM 999 C CA . ALA A 1 135 ? 4.692 -1.700 -7.386 1.00 82.25 135 ALA A CA 1
ATOM 1000 C C . ALA A 1 135 ? 3.293 -1.524 -6.782 1.00 82.25 135 ALA A C 1
ATOM 1002 O O . ALA A 1 135 ? 2.527 -2.481 -6.755 1.00 82.25 135 ALA A O 1
ATOM 1003 N N . ASP A 1 136 ? 2.923 -0.303 -6.378 1.00 80.12 136 ASP A N 1
ATOM 1004 C CA . ASP A 1 136 ? 1.571 -0.031 -5.875 1.00 80.12 136 ASP A CA 1
ATOM 1005 C C . ASP A 1 136 ? 0.512 -0.288 -6.965 1.00 80.12 136 ASP A C 1
ATOM 1007 O O . ASP A 1 136 ? -0.520 -0.884 -6.674 1.00 80.12 136 ASP A O 1
ATOM 1011 N N . ALA A 1 137 ? 0.796 0.054 -8.228 1.00 87.56 137 ALA A N 1
ATOM 1012 C CA . ALA A 1 137 ? -0.093 -0.237 -9.358 1.00 87.56 137 ALA A CA 1
ATOM 1013 C C . ALA A 1 137 ? -0.277 -1.744 -9.621 1.00 87.56 137 ALA A C 1
ATOM 1015 O O . ALA A 1 137 ? -1.395 -2.200 -9.847 1.00 87.56 137 ALA A O 1
ATOM 1016 N N . LEU A 1 138 ? 0.801 -2.534 -9.559 1.00 91.00 138 LEU A N 1
ATOM 1017 C CA . LEU A 1 138 ? 0.715 -3.989 -9.722 1.00 91.00 138 LEU A CA 1
ATOM 1018 C C . LEU A 1 138 ? -0.102 -4.632 -8.596 1.00 91.00 138 LEU A C 1
ATOM 1020 O O . LEU A 1 138 ? -0.950 -5.485 -8.847 1.00 91.00 138 LEU A O 1
ATOM 1024 N N . ILE A 1 139 ? 0.141 -4.205 -7.356 1.00 83.69 139 ILE A N 1
ATOM 1025 C CA . ILE A 1 139 ? -0.585 -4.698 -6.184 1.00 83.69 139 ILE A CA 1
ATOM 1026 C C . ILE A 1 139 ? -2.067 -4.307 -6.250 1.00 83.69 139 ILE A C 1
ATOM 1028 O O . ILE A 1 139 ? -2.924 -5.132 -5.947 1.00 83.69 139 ILE A O 1
ATOM 1032 N N . GLU A 1 140 ? -2.383 -3.101 -6.719 1.00 84.25 140 GLU A N 1
ATOM 1033 C CA . GLU A 1 140 ? -3.755 -2.651 -6.973 1.00 84.25 140 GLU A CA 1
ATOM 1034 C C . GLU A 1 140 ? -4.486 -3.546 -7.989 1.00 84.25 140 GLU A C 1
ATOM 1036 O O . GLU A 1 140 ? -5.625 -3.948 -7.752 1.00 84.25 140 GLU A O 1
ATOM 1041 N N . ILE A 1 141 ? -3.831 -3.931 -9.091 1.00 90.75 141 ILE A N 1
ATOM 1042 C CA . ILE A 1 141 ? -4.405 -4.877 -10.065 1.00 90.75 141 ILE A CA 1
ATOM 1043 C C . ILE A 1 141 ? -4.706 -6.226 -9.400 1.00 90.75 141 ILE A C 1
ATOM 1045 O O . ILE A 1 141 ? -5.783 -6.795 -9.606 1.00 90.75 141 ILE A O 1
ATOM 1049 N N . CYS A 1 142 ? -3.782 -6.729 -8.577 1.00 85.44 142 CYS A N 1
ATOM 1050 C CA . CYS A 1 142 ? -3.978 -7.971 -7.834 1.00 85.44 142 CYS A CA 1
ATOM 1051 C C . CYS A 1 142 ? -5.170 -7.878 -6.869 1.00 85.44 142 CYS A C 1
ATOM 1053 O O . CYS A 1 142 ? -5.996 -8.790 -6.849 1.00 85.44 142 CYS A O 1
ATOM 1055 N N . HIS A 1 143 ? -5.300 -6.780 -6.117 1.00 75.31 143 HIS A N 1
ATOM 1056 C CA . HIS A 1 143 ? -6.433 -6.566 -5.212 1.00 75.31 143 HIS A CA 1
ATOM 1057 C C . HIS A 1 143 ? -7.765 -6.543 -5.959 1.00 75.31 143 HIS A C 1
ATOM 1059 O O . HIS A 1 143 ? -8.656 -7.317 -5.617 1.00 75.31 143 HIS A O 1
ATOM 1065 N N . ARG A 1 144 ? -7.872 -5.762 -7.044 1.00 82.44 144 ARG A N 1
ATOM 1066 C CA . ARG A 1 144 ? -9.084 -5.725 -7.881 1.00 82.44 144 ARG A CA 1
ATOM 1067 C C . ARG A 1 144 ? -9.483 -7.114 -8.368 1.00 82.44 144 ARG A C 1
ATOM 1069 O O . ARG A 1 144 ? -10.659 -7.460 -8.325 1.00 82.44 144 ARG A O 1
ATOM 1076 N N . SER A 1 145 ? -8.508 -7.911 -8.807 1.00 84.38 145 SER A N 1
ATOM 1077 C CA . SER A 1 145 ? -8.739 -9.290 -9.245 1.00 84.38 145 SER A CA 1
ATOM 1078 C C . SER A 1 145 ? -9.295 -10.161 -8.113 1.00 84.38 145 SER A C 1
ATOM 1080 O O . SER A 1 145 ? -10.338 -10.796 -8.279 1.00 84.38 145 SER A O 1
ATOM 1082 N N . LEU A 1 146 ? -8.660 -10.140 -6.936 1.00 75.75 146 LEU A N 1
ATOM 1083 C CA . LEU A 1 146 ? -9.092 -10.919 -5.771 1.00 75.75 146 LEU A CA 1
ATOM 1084 C C . LEU A 1 146 ? -10.479 -10.497 -5.260 1.00 75.75 146 LEU A C 1
ATOM 1086 O O . LEU A 1 146 ? -11.289 -11.353 -4.897 1.00 75.75 146 LEU A O 1
ATOM 1090 N N . ASP A 1 147 ? -10.790 -9.204 -5.298 1.00 71.19 147 ASP A N 1
ATOM 1091 C CA . ASP A 1 147 ? -12.070 -8.671 -4.828 1.00 71.19 147 ASP A CA 1
ATOM 1092 C C . ASP A 1 147 ? -13.254 -9.085 -5.709 1.00 71.19 147 ASP A C 1
ATOM 1094 O O . ASP A 1 147 ? -14.380 -9.205 -5.213 1.00 71.19 147 ASP A O 1
ATOM 1098 N N . THR A 1 148 ? -13.009 -9.397 -6.989 1.00 77.81 148 THR A N 1
ATOM 1099 C CA . THR A 1 148 ? -14.053 -9.896 -7.903 1.00 77.81 148 THR A CA 1
ATOM 1100 C C . THR A 1 148 ? -14.544 -11.311 -7.575 1.00 77.81 148 THR A C 1
ATOM 1102 O O . THR A 1 148 ? -15.578 -11.742 -8.093 1.00 77.81 148 THR A O 1
ATOM 1105 N N . VAL A 1 149 ? -13.851 -12.057 -6.703 1.00 74.12 149 VAL A N 1
ATOM 1106 C CA . VAL A 1 149 ? -14.210 -13.442 -6.366 1.00 74.12 149 VAL A CA 1
ATOM 1107 C C . VAL A 1 149 ? -15.443 -13.471 -5.456 1.00 74.12 149 VAL A C 1
ATOM 1109 O O . VAL A 1 149 ? -15.351 -13.432 -4.228 1.00 74.12 149 VAL A O 1
ATOM 1112 N N . ALA A 1 150 ? -16.629 -13.541 -6.061 1.00 70.94 150 ALA A N 1
ATOM 1113 C CA . ALA A 1 150 ? -17.903 -13.521 -5.340 1.00 70.94 150 ALA A CA 1
ATOM 1114 C C . ALA A 1 150 ? -18.203 -14.824 -4.570 1.00 70.94 150 ALA A C 1
ATOM 1116 O O . ALA A 1 150 ? -18.855 -14.784 -3.529 1.00 70.94 150 ALA A O 1
ATOM 1117 N N . GLU A 1 151 ? -17.736 -15.975 -5.065 1.00 71.31 151 GLU A N 1
ATOM 1118 C CA . GLU A 1 151 ? -18.028 -17.280 -4.462 1.00 71.31 151 GLU A CA 1
ATOM 1119 C C . GLU A 1 151 ? -17.188 -17.513 -3.188 1.00 71.31 151 GLU A C 1
ATOM 1121 O O . GLU A 1 151 ? -15.955 -17.487 -3.272 1.00 71.31 151 GLU A O 1
ATOM 1126 N N . PRO A 1 152 ? -17.807 -17.793 -2.021 1.00 62.25 152 PRO A N 1
ATOM 1127 C CA . PRO A 1 152 ? -17.084 -17.964 -0.757 1.00 62.25 152 PRO A CA 1
ATOM 1128 C C . PRO A 1 152 ? -16.016 -19.068 -0.789 1.00 62.25 152 PRO A C 1
ATOM 1130 O O . PRO A 1 152 ? -14.899 -18.858 -0.330 1.00 62.25 152 P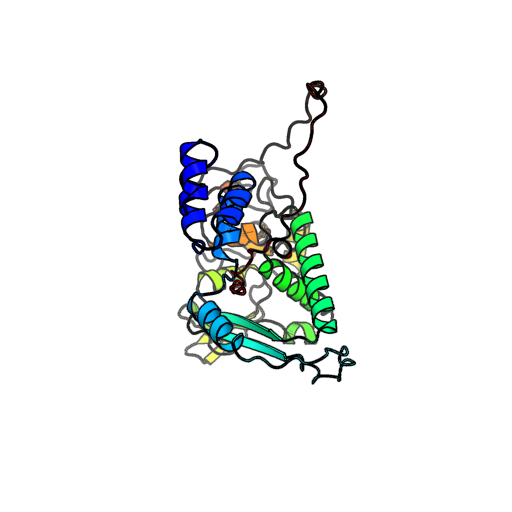RO A O 1
ATOM 1133 N N . SER A 1 153 ? -16.323 -20.212 -1.408 1.00 60.22 153 SER A N 1
ATOM 1134 C CA . SER A 1 153 ? -15.407 -21.357 -1.541 1.00 60.22 153 SER A CA 1
ATOM 1135 C C . SER A 1 153 ? -14.144 -21.006 -2.343 1.00 60.22 153 SER A C 1
ATOM 1137 O O . SER A 1 153 ? -13.033 -21.403 -1.988 1.00 60.22 153 SER A O 1
ATOM 1139 N N . ARG A 1 154 ? -14.297 -20.228 -3.424 1.00 54.47 154 ARG A N 1
ATOM 1140 C CA . ARG A 1 154 ? -13.178 -19.757 -4.246 1.00 54.47 154 ARG A CA 1
ATOM 1141 C C . ARG A 1 154 ? -12.398 -18.675 -3.522 1.00 54.47 154 ARG A C 1
ATOM 1143 O O . ARG A 1 154 ? -11.176 -18.714 -3.571 1.00 54.47 154 ARG A O 1
ATOM 1150 N N . ARG A 1 155 ? -13.074 -17.757 -2.826 1.00 61.09 155 ARG A N 1
ATOM 1151 C CA . ARG A 1 155 ? -12.427 -16.722 -2.012 1.00 61.09 155 ARG A CA 1
ATOM 1152 C C . ARG A 1 155 ? -11.514 -17.354 -0.962 1.00 61.09 155 ARG A C 1
ATOM 1154 O O . ARG A 1 155 ? -10.359 -16.958 -0.874 1.00 61.09 155 ARG A O 1
ATOM 1161 N N . ASP A 1 156 ? -11.985 -18.387 -0.262 1.00 56.66 156 ASP A N 1
ATOM 1162 C CA . ASP A 1 156 ? -11.195 -19.098 0.750 1.00 56.66 156 ASP A CA 1
ATOM 1163 C C . ASP A 1 156 ? -9.954 -19.800 0.178 1.00 56.66 156 ASP A C 1
ATOM 1165 O O . ASP A 1 156 ? -8.918 -19.845 0.838 1.00 56.66 156 ASP A O 1
ATOM 1169 N N . ARG A 1 157 ? -10.002 -20.274 -1.074 1.00 52.78 157 ARG A N 1
ATOM 1170 C CA . ARG A 1 157 ? -8.845 -20.892 -1.747 1.00 52.78 157 ARG A CA 1
ATOM 1171 C C . ARG A 1 157 ? -7.703 -19.909 -2.035 1.00 52.78 157 ARG A C 1
ATOM 1173 O O . ARG A 1 157 ? -6.562 -20.343 -2.158 1.00 52.78 157 ARG A O 1
ATOM 1180 N N . PHE A 1 158 ? -8.000 -18.617 -2.159 1.00 56.75 158 PHE A N 1
ATOM 1181 C CA . PHE A 1 158 ? -7.007 -17.567 -2.414 1.00 56.75 158 PHE A CA 1
ATOM 1182 C C . PHE A 1 158 ? -6.640 -16.778 -1.152 1.00 56.75 158 PHE A C 1
ATOM 1184 O O . PHE A 1 158 ? -5.970 -15.749 -1.241 1.00 56.75 158 PHE A O 1
ATOM 1191 N N . ARG A 1 159 ? -7.064 -17.244 0.031 1.00 64.19 159 ARG A N 1
ATOM 1192 C CA . ARG A 1 159 ? -6.667 -16.629 1.298 1.00 64.19 159 ARG A CA 1
ATOM 1193 C C . ARG A 1 159 ? -5.236 -16.990 1.637 1.00 64.19 159 ARG A C 1
ATOM 1195 O O . ARG A 1 159 ? -4.818 -18.142 1.552 1.00 64.19 159 ARG A O 1
ATOM 1202 N N . ILE A 1 160 ? -4.508 -15.977 2.077 1.00 67.50 160 ILE A N 1
ATOM 1203 C CA . ILE A 1 160 ? -3.181 -16.145 2.645 1.00 67.50 160 ILE A CA 1
ATOM 1204 C C . ILE A 1 160 ? -3.378 -16.648 4.079 1.00 67.50 160 ILE A C 1
ATOM 1206 O O . ILE A 1 160 ? -4.060 -16.001 4.877 1.00 67.50 160 ILE A O 1
ATOM 1210 N N . ASN A 1 161 ? -2.816 -17.818 4.388 1.00 67.12 161 ASN A N 1
ATOM 1211 C CA . ASN A 1 161 ? -2.808 -18.375 5.739 1.00 67.12 161 ASN A CA 1
ATOM 1212 C C . ASN A 1 161 ? -1.476 -18.042 6.410 1.00 67.12 161 ASN A C 1
ATOM 1214 O O . ASN A 1 161 ? -0.413 -18.294 5.838 1.00 67.12 161 ASN A O 1
ATOM 1218 N N . LEU A 1 162 ? -1.553 -17.502 7.623 1.00 70.75 162 LEU A N 1
ATOM 1219 C CA . LEU A 1 162 ? -0.410 -17.337 8.512 1.00 70.75 162 LEU A CA 1
ATOM 1220 C C . LEU A 1 162 ? -0.488 -18.398 9.605 1.00 70.75 162 LEU A C 1
ATOM 1222 O O . LEU A 1 162 ? -1.545 -18.629 10.182 1.00 70.75 162 LEU A O 1
ATOM 1226 N N . TYR A 1 163 ? 0.628 -19.032 9.908 1.00 69.06 163 TYR A N 1
ATOM 1227 C CA . TYR A 1 163 ? 0.757 -19.988 10.994 1.00 69.06 163 TYR A CA 1
ATOM 1228 C C . TYR A 1 163 ? 1.494 -19.300 12.125 1.00 69.06 163 TYR A C 1
ATOM 1230 O O . TYR A 1 163 ? 2.565 -18.752 11.898 1.00 69.06 163 TYR A O 1
ATOM 1238 N N . VAL A 1 164 ? 0.909 -19.289 13.316 1.00 72.12 164 VAL A N 1
ATOM 1239 C CA . VAL A 1 164 ? 1.464 -18.608 14.488 1.00 72.12 164 VAL A CA 1
ATOM 1240 C C . VAL A 1 164 ? 1.740 -19.658 15.548 1.00 72.12 164 VAL A C 1
ATOM 1242 O O . VAL A 1 164 ? 0.816 -20.358 15.969 1.00 72.12 164 VAL A O 1
ATOM 1245 N N . ASP A 1 165 ? 2.995 -19.790 15.958 1.00 70.62 165 ASP A N 1
ATOM 1246 C CA . ASP A 1 165 ? 3.394 -20.669 17.0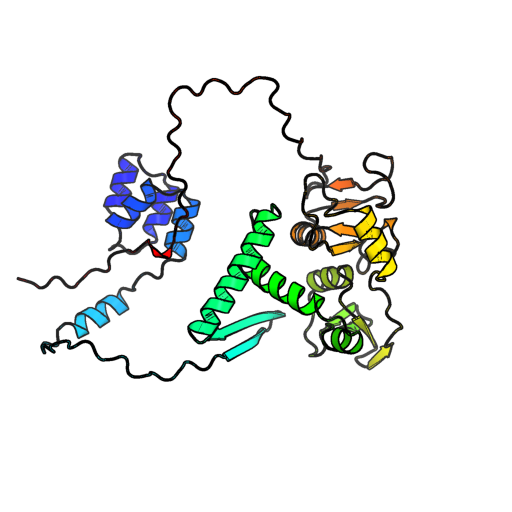58 1.00 70.62 165 ASP A CA 1
ATOM 1247 C C . ASP A 1 165 ? 3.264 -19.945 18.411 1.00 70.62 165 ASP A C 1
ATOM 1249 O O . ASP A 1 165 ? 3.130 -18.720 18.484 1.00 70.62 165 ASP A O 1
ATOM 1253 N N . VAL A 1 166 ? 3.265 -20.707 19.505 1.00 66.19 166 VAL A N 1
ATOM 1254 C CA . VAL A 1 166 ? 3.068 -20.197 20.874 1.00 66.19 166 VAL A CA 1
ATOM 1255 C C . VAL A 1 166 ? 4.154 -19.233 21.346 1.00 66.19 166 VAL A C 1
ATOM 1257 O O . VAL A 1 166 ? 3.930 -18.487 22.296 1.00 66.19 166 VAL A O 1
ATOM 1260 N N . ASP A 1 167 ? 5.319 -19.243 20.705 1.00 69.19 167 ASP A N 1
ATOM 1261 C CA . ASP A 1 167 ? 6.415 -18.304 20.955 1.00 69.19 167 ASP A CA 1
ATOM 1262 C C . ASP A 1 167 ? 6.248 -16.971 20.194 1.00 69.19 167 ASP A C 1
ATOM 1264 O O . ASP A 1 167 ? 7.097 -16.087 20.298 1.00 69.19 167 ASP A O 1
ATOM 1268 N N . GLY A 1 168 ? 5.156 -16.823 19.434 1.00 64.62 168 GLY A N 1
ATOM 1269 C CA . GLY A 1 168 ? 4.867 -15.670 18.590 1.00 64.62 168 GLY A CA 1
ATOM 1270 C C . GLY A 1 168 ? 5.478 -15.765 17.192 1.00 64.62 168 GLY A C 1
ATOM 1271 O O . GLY A 1 168 ? 5.241 -14.884 16.369 1.00 64.62 168 GLY A O 1
ATOM 1272 N N . THR A 1 169 ? 6.240 -16.811 16.860 1.00 73.56 169 THR A N 1
ATOM 1273 C CA . THR A 1 169 ? 6.796 -16.973 15.514 1.00 73.56 169 THR A CA 1
ATOM 1274 C C . THR A 1 169 ? 5.669 -17.143 14.503 1.00 73.56 169 THR A C 1
ATOM 1276 O O . THR A 1 169 ? 4.839 -18.037 14.627 1.00 73.56 169 THR A O 1
ATOM 1279 N N . THR A 1 170 ? 5.649 -16.289 13.477 1.00 71.94 170 THR A N 1
ATOM 1280 C CA . THR A 1 170 ? 4.671 -16.386 12.389 1.00 71.94 170 THR A CA 1
ATOM 1281 C C . THR A 1 170 ? 5.326 -16.808 11.082 1.00 71.94 170 THR A C 1
ATOM 1283 O O . THR A 1 170 ? 6.344 -16.234 10.688 1.00 71.94 170 THR A O 1
ATOM 1286 N N . THR A 1 171 ? 4.723 -17.768 10.388 1.00 73.12 171 THR A N 1
ATOM 1287 C CA . THR A 1 171 ? 5.164 -18.270 9.085 1.00 73.12 171 THR A CA 1
ATOM 1288 C C . THR A 1 171 ? 4.028 -18.314 8.060 1.00 73.12 171 THR A C 1
ATOM 1290 O O . THR A 1 171 ? 2.849 -18.311 8.409 1.00 73.12 171 THR A O 1
ATOM 1293 N N . PHE A 1 172 ? 4.364 -18.353 6.773 1.00 73.94 172 PHE A N 1
ATOM 1294 C CA . PHE A 1 172 ? 3.428 -18.756 5.719 1.00 73.94 172 PHE A CA 1
ATOM 1295 C C . PHE A 1 172 ? 3.314 -20.291 5.636 1.00 73.94 172 PHE A C 1
ATOM 1297 O O . PHE A 1 172 ? 4.018 -21.023 6.331 1.00 73.94 172 PHE A O 1
ATOM 1304 N N . ALA A 1 173 ? 2.420 -20.795 4.777 1.00 66.25 173 ALA A N 1
ATOM 1305 C CA . ALA A 1 173 ? 2.180 -22.235 4.591 1.00 66.25 173 ALA A CA 1
ATOM 1306 C C . ALA A 1 173 ? 3.404 -23.038 4.117 1.00 66.25 173 ALA A C 1
ATOM 1308 O O . ALA A 1 173 ? 3.457 -24.251 4.293 1.00 66.25 173 ALA A O 1
ATOM 1309 N N . ASP A 1 174 ? 4.381 -22.366 3.521 1.00 65.56 174 ASP A N 1
ATOM 1310 C CA . ASP A 1 174 ? 5.671 -22.911 3.097 1.00 65.56 174 ASP A CA 1
ATOM 1311 C C . ASP A 1 174 ? 6.749 -22.834 4.199 1.00 65.56 174 ASP A C 1
ATOM 1313 O O . ASP A 1 174 ? 7.923 -23.082 3.932 1.00 65.56 174 ASP A O 1
ATOM 1317 N N . ASN A 1 175 ? 6.353 -22.528 5.442 1.00 65.88 175 ASN A N 1
ATOM 1318 C CA . ASN A 1 175 ? 7.212 -22.299 6.610 1.00 65.88 175 ASN A CA 1
ATOM 1319 C C . ASN A 1 175 ? 8.130 -21.075 6.503 1.00 65.88 175 ASN A C 1
ATOM 1321 O O . ASN A 1 175 ? 9.056 -20.925 7.305 1.00 65.88 175 ASN A O 1
ATOM 1325 N N . TRP A 1 176 ? 7.864 -20.164 5.566 1.00 71.06 176 TRP A N 1
ATOM 1326 C CA . TRP A 1 176 ? 8.634 -18.935 5.469 1.00 71.06 176 TRP A CA 1
ATOM 1327 C C . TRP A 1 176 ? 8.328 -17.984 6.632 1.00 71.06 176 TRP A C 1
ATOM 1329 O O . TRP A 1 176 ? 7.171 -17.610 6.826 1.00 71.06 176 TRP A O 1
ATOM 1339 N N . ARG A 1 177 ? 9.348 -17.553 7.392 1.00 75.31 177 ARG A N 1
ATOM 1340 C CA . ARG A 1 177 ? 9.170 -16.648 8.543 1.00 75.31 177 ARG A CA 1
ATOM 1341 C C . ARG A 1 177 ? 8.755 -15.251 8.092 1.00 75.31 177 ARG A C 1
ATOM 1343 O O . ARG A 1 177 ? 9.422 -14.613 7.282 1.00 75.31 177 ARG A O 1
ATOM 1350 N N . VAL A 1 178 ? 7.675 -14.754 8.681 1.00 73.56 178 VAL A N 1
ATOM 1351 C CA . VAL A 1 178 ? 7.155 -13.409 8.446 1.00 73.56 178 VAL A CA 1
ATOM 1352 C C . VAL A 1 178 ? 7.766 -12.449 9.469 1.00 73.56 178 VAL A C 1
ATOM 1354 O O . VAL A 1 178 ? 7.606 -12.681 10.674 1.00 73.56 178 VAL A O 1
ATOM 1357 N N . PRO A 1 179 ? 8.454 -11.376 9.027 1.00 71.81 179 PRO A N 1
ATOM 1358 C CA . PRO A 1 179 ? 8.950 -10.338 9.926 1.00 71.81 179 PRO A CA 1
ATOM 1359 C C . PRO A 1 179 ? 7.816 -9.716 10.745 1.00 71.81 179 PRO A C 1
ATOM 1361 O O . PRO A 1 179 ? 6.724 -9.512 10.218 1.00 71.81 179 PRO A O 1
ATOM 1364 N N . ASP A 1 180 ? 8.087 -9.359 12.000 1.00 67.56 180 ASP A N 1
ATOM 1365 C CA . ASP A 1 180 ? 7.066 -8.878 12.945 1.00 67.56 180 ASP A CA 1
ATOM 1366 C C . ASP A 1 180 ? 6.311 -7.643 12.408 1.00 67.56 180 ASP A C 1
ATOM 1368 O O . ASP A 1 180 ? 5.089 -7.595 12.429 1.00 67.56 180 ASP A O 1
ATOM 1372 N N . THR A 1 181 ? 7.006 -6.711 11.750 1.00 64.00 181 THR A N 1
ATOM 1373 C CA . THR A 1 181 ? 6.375 -5.529 11.125 1.00 64.00 181 THR A CA 1
ATOM 1374 C C . THR A 1 181 ? 5.429 -5.869 9.970 1.00 64.00 181 THR A C 1
ATOM 1376 O O . THR A 1 181 ? 4.445 -5.169 9.721 1.00 64.00 181 THR A O 1
ATOM 1379 N N . VAL A 1 182 ? 5.726 -6.937 9.225 1.00 67.38 182 VAL A N 1
ATOM 1380 C CA . VAL A 1 182 ? 4.863 -7.432 8.148 1.00 67.38 182 VAL A CA 1
ATOM 1381 C C . VAL A 1 182 ? 3.688 -8.184 8.756 1.00 67.38 182 VAL A C 1
ATOM 1383 O O . VAL A 1 182 ? 2.559 -7.968 8.330 1.00 67.38 182 VAL A O 1
ATOM 1386 N N . ARG A 1 183 ? 3.935 -9.003 9.780 1.00 68.88 183 ARG A N 1
ATOM 1387 C CA . ARG A 1 183 ? 2.915 -9.711 10.557 1.00 68.88 183 ARG A CA 1
ATOM 1388 C C . ARG A 1 183 ? 1.878 -8.745 11.135 1.00 68.88 183 ARG A C 1
ATOM 1390 O O . ARG A 1 183 ? 0.692 -8.943 10.886 1.00 68.88 183 ARG A O 1
ATOM 1397 N N . ASP A 1 184 ? 2.304 -7.686 11.819 1.00 65.69 184 ASP A N 1
ATOM 1398 C CA . ASP A 1 184 ? 1.408 -6.686 12.414 1.00 65.69 184 ASP A CA 1
ATOM 1399 C C . ASP A 1 184 ? 0.508 -6.047 11.355 1.00 65.69 184 ASP A C 1
ATOM 1401 O O . ASP A 1 184 ? -0.710 -5.936 11.515 1.00 65.69 184 ASP A O 1
ATOM 1405 N N . ARG A 1 185 ? 1.100 -5.685 10.212 1.00 65.19 185 ARG A N 1
ATOM 1406 C CA . ARG A 1 185 ? 0.368 -5.141 9.065 1.00 65.19 185 ARG A CA 1
ATOM 1407 C C . ARG A 1 185 ? -0.667 -6.121 8.523 1.00 65.19 185 ARG A C 1
ATOM 1409 O O . ARG A 1 185 ? -1.778 -5.719 8.179 1.00 65.19 185 ARG A O 1
ATOM 1416 N N . LEU A 1 186 ? -0.276 -7.381 8.412 1.00 66.19 186 LEU A N 1
ATOM 1417 C CA . LEU A 1 186 ? -1.081 -8.471 7.890 1.00 66.19 186 LEU A CA 1
ATOM 1418 C C . LEU A 1 186 ? -2.275 -8.779 8.820 1.00 66.19 186 LEU A C 1
ATOM 1420 O O . LEU A 1 186 ? -3.395 -8.951 8.333 1.00 66.19 186 LEU A O 1
ATOM 1424 N N . PHE A 1 187 ? -2.085 -8.751 10.141 1.00 63.78 187 PHE A N 1
ATOM 1425 C CA . PHE A 1 187 ? -3.169 -8.944 11.111 1.00 63.78 187 PHE A CA 1
ATOM 1426 C C . PHE A 1 187 ? -4.214 -7.832 11.105 1.00 63.78 187 PHE A C 1
ATOM 1428 O O . PHE A 1 187 ? -5.401 -8.110 11.289 1.00 63.78 187 PHE A O 1
ATOM 1435 N N . CYS A 1 188 ? -3.805 -6.589 10.860 1.00 61.00 188 CYS A N 1
ATOM 1436 C CA . CYS A 1 188 ? -4.743 -5.474 10.815 1.00 61.00 188 CYS A CA 1
ATOM 1437 C C . CYS A 1 188 ? -5.672 -5.525 9.590 1.00 61.00 188 CYS A C 1
ATOM 1439 O O . CYS A 1 188 ? -6.850 -5.210 9.706 1.00 61.00 188 CYS A O 1
ATOM 1441 N N . ASP A 1 189 ? -5.188 -5.983 8.431 1.00 56.91 189 ASP A N 1
ATOM 1442 C CA . ASP A 1 189 ? -5.909 -5.877 7.149 1.00 56.91 189 ASP A CA 1
ATOM 1443 C C . ASP A 1 189 ? -7.117 -6.837 7.012 1.00 56.91 189 ASP A C 1
ATOM 1445 O O . ASP A 1 189 ? -7.943 -6.704 6.108 1.00 56.91 189 ASP A O 1
ATOM 1449 N N . GLY A 1 190 ? -7.259 -7.809 7.922 1.00 52.53 190 GLY A N 1
ATOM 1450 C CA . GLY A 1 190 ? -8.406 -8.725 7.990 1.00 52.53 190 GLY A CA 1
ATOM 1451 C C . GLY A 1 190 ? -8.493 -9.773 6.867 1.00 52.53 190 GLY A C 1
ATOM 1452 O O . GLY A 1 190 ? -9.371 -10.629 6.889 1.00 52.53 190 GLY A O 1
ATOM 1453 N N . THR A 1 191 ? -7.579 -9.776 5.899 1.00 52.22 191 THR A N 1
ATOM 1454 C CA . THR A 1 191 ? -7.604 -10.709 4.750 1.00 52.22 191 THR A CA 1
ATOM 1455 C C . THR A 1 191 ? -7.011 -12.089 5.078 1.00 52.22 191 THR A C 1
ATOM 1457 O O . THR A 1 191 ? -6.922 -12.967 4.220 1.00 52.22 191 THR A O 1
ATOM 1460 N N . ILE A 1 192 ? -6.588 -12.305 6.323 1.00 61.66 192 ILE A N 1
ATOM 1461 C CA . ILE A 1 192 ? -5.666 -13.384 6.675 1.00 61.66 192 ILE A CA 1
ATOM 1462 C C . ILE A 1 192 ? -6.244 -14.270 7.757 1.00 61.66 192 ILE A C 1
ATOM 1464 O O . ILE A 1 192 ? -6.785 -13.796 8.754 1.00 61.66 192 ILE A O 1
ATOM 1468 N N . THR A 1 193 ? -6.099 -15.574 7.558 1.00 61.38 193 THR A N 1
ATOM 1469 C CA . THR A 1 193 ? -6.474 -16.578 8.549 1.00 61.38 193 THR A CA 1
ATOM 1470 C C . THR A 1 193 ? -5.229 -17.004 9.312 1.00 61.38 193 THR A C 1
ATOM 1472 O O . THR A 1 193 ? -4.281 -17.501 8.707 1.00 61.38 193 THR A O 1
ATOM 1475 N N . ALA A 1 194 ? -5.235 -16.820 10.631 1.00 62.78 194 ALA A N 1
ATOM 1476 C CA . ALA A 1 194 ? -4.192 -17.348 11.498 1.00 62.78 194 ALA A CA 1
ATOM 1477 C C . ALA A 1 194 ? -4.512 -18.783 11.934 1.00 62.78 194 ALA A C 1
ATOM 1479 O O . ALA A 1 194 ? -5.639 -19.080 12.337 1.00 62.78 194 ALA A O 1
ATOM 1480 N N . VAL A 1 195 ? -3.514 -19.660 11.872 1.00 64.88 195 VAL A N 1
ATOM 1481 C CA . VAL A 1 195 ? -3.574 -21.045 12.342 1.00 64.88 195 VAL A CA 1
ATOM 1482 C C . VAL A 1 195 ? -2.648 -21.178 13.544 1.00 64.88 195 VAL A C 1
ATOM 1484 O O . VAL A 1 195 ? -1.445 -20.962 13.419 1.00 64.88 195 VAL A O 1
ATOM 1487 N N . GLY A 1 196 ? -3.208 -21.523 14.706 1.00 61.94 196 GLY A N 1
ATOM 1488 C CA . GLY A 1 196 ? -2.434 -21.680 15.936 1.00 61.94 196 GLY A CA 1
ATOM 1489 C C . GLY A 1 196 ? -1.686 -23.011 15.966 1.00 61.94 196 GLY A C 1
ATOM 1490 O O . GLY A 1 196 ? -2.305 -24.077 15.849 1.00 61.94 196 GLY A O 1
ATOM 1491 N N . LEU A 1 197 ? -0.371 -22.943 16.160 1.00 65.12 197 LEU A N 1
ATOM 1492 C CA . LEU A 1 197 ? 0.520 -24.087 16.326 1.00 65.12 197 LEU A CA 1
ATOM 1493 C C . LEU A 1 197 ? 0.989 -24.199 17.785 1.00 65.12 197 LEU A C 1
ATOM 1495 O O . LEU A 1 197 ? 1.150 -23.194 18.469 1.00 65.12 197 LEU A O 1
ATOM 1499 N N . VAL A 1 198 ? 1.205 -25.427 18.259 1.00 68.44 198 VAL A N 1
ATOM 1500 C CA . VAL A 1 198 ? 1.969 -25.726 19.481 1.00 68.44 198 VAL A CA 1
ATOM 1501 C C . VAL A 1 198 ? 3.021 -26.750 19.093 1.00 68.44 198 VAL A C 1
ATOM 1503 O O . VAL A 1 198 ? 2.679 -27.881 18.736 1.00 68.44 198 VAL A O 1
ATOM 1506 N N . GLY A 1 199 ? 4.296 -26.356 19.134 1.00 63.75 199 GLY A N 1
ATOM 1507 C CA . GLY A 1 199 ? 5.406 -27.242 18.769 1.00 63.75 199 GLY A CA 1
ATOM 1508 C C . GLY A 1 199 ? 5.310 -27.726 17.320 1.00 63.75 199 GLY A C 1
ATOM 1509 O O . GLY A 1 199 ? 5.515 -28.908 17.047 1.00 63.75 199 GLY A O 1
ATOM 1510 N N . GLY A 1 200 ? 4.904 -26.836 16.406 1.00 61.44 200 GLY A N 1
ATOM 1511 C CA . GLY A 1 200 ? 4.690 -27.151 14.989 1.00 61.44 200 GLY A CA 1
ATOM 1512 C C . GLY A 1 200 ? 3.428 -27.965 14.668 1.00 61.44 200 GLY A C 1
ATOM 1513 O O . GLY A 1 200 ? 3.141 -28.200 13.495 1.00 61.44 200 GLY A O 1
ATOM 1514 N N . VAL A 1 201 ? 2.645 -28.384 15.669 1.00 66.12 201 VAL A N 1
ATOM 1515 C CA . VAL A 1 201 ? 1.389 -29.120 15.458 1.00 66.12 201 VAL A CA 1
ATOM 1516 C C . VAL A 1 201 ? 0.210 -28.145 15.475 1.00 66.12 201 VAL A C 1
ATOM 1518 O O . VAL A 1 201 ? 0.057 -27.411 16.454 1.00 66.12 201 VAL A O 1
ATOM 1521 N N . PRO A 1 202 ? -0.662 -28.140 14.448 1.00 61.81 202 PRO A N 1
ATOM 1522 C CA . PRO A 1 202 ? -1.895 -27.363 14.472 1.00 61.81 202 PRO A CA 1
ATOM 1523 C C . PRO A 1 202 ? -2.803 -27.836 15.608 1.00 61.81 202 PRO A C 1
ATOM 1525 O O . PRO A 1 202 ? -3.442 -28.882 15.522 1.00 61.81 202 PRO A O 1
ATOM 1528 N N . VAL A 1 203 ? -2.848 -27.069 16.693 1.00 58.00 203 VAL A N 1
ATOM 1529 C CA . VAL A 1 203 ? -3.675 -27.375 17.874 1.00 58.00 203 VAL A CA 1
ATOM 1530 C C . VAL A 1 203 ? -5.021 -26.680 17.834 1.00 58.00 203 VAL A C 1
ATOM 1532 O O . VAL A 1 203 ? -5.961 -27.093 18.509 1.00 58.00 203 VAL A O 1
ATOM 1535 N N . ASN A 1 204 ? -5.123 -25.616 17.041 1.00 50.22 204 ASN A N 1
ATOM 1536 C CA . ASN A 1 204 ? -6.355 -24.883 16.882 1.00 50.22 204 ASN A CA 1
ATOM 1537 C C . ASN A 1 204 ? -6.442 -24.351 15.453 1.00 50.22 204 ASN A C 1
ATOM 1539 O O . ASN A 1 204 ? -5.828 -23.341 15.107 1.00 50.22 204 ASN A O 1
ATOM 1543 N N . VAL A 1 205 ? -7.282 -24.987 14.634 1.00 50.41 205 VAL A N 1
ATOM 1544 C CA . VAL A 1 205 ? -7.924 -24.294 13.510 1.00 50.41 205 VAL A CA 1
ATOM 1545 C C . VAL A 1 205 ? -9.084 -23.520 14.127 1.00 50.41 205 VAL A C 1
ATOM 1547 O O . VAL A 1 205 ? -10.253 -23.882 13.994 1.00 50.41 205 VAL A O 1
ATOM 1550 N N . GLY A 1 206 ? -8.741 -22.554 14.981 1.00 38.34 206 GLY A N 1
ATOM 1551 C CA . GLY A 1 206 ? -9.725 -21.842 15.775 1.00 38.34 206 GLY A CA 1
ATOM 1552 C C . GLY A 1 206 ? -10.770 -21.266 14.851 1.00 38.34 206 GLY A C 1
ATOM 1553 O O . GLY A 1 206 ? -10.436 -20.761 13.779 1.00 38.34 206 GLY A O 1
ATOM 1554 N N . ARG A 1 207 ? -12.038 -21.342 15.274 1.00 38.22 207 ARG A N 1
ATOM 1555 C CA . ARG A 1 207 ? -13.091 -20.454 14.771 1.00 38.22 207 ARG A CA 1
ATOM 1556 C C . ARG A 1 207 ? -12.435 -19.108 14.509 1.00 38.22 207 ARG A C 1
ATOM 1558 O O . ARG A 1 207 ? -11.959 -18.519 15.472 1.00 38.22 207 ARG A O 1
ATOM 1565 N N . SER A 1 208 ? -12.369 -18.709 13.242 1.00 39.03 208 SER A N 1
ATOM 1566 C CA . SER A 1 208 ? -11.818 -17.450 12.744 1.00 39.03 208 SER A CA 1
ATOM 1567 C C . SER A 1 208 ? -11.835 -16.358 13.817 1.00 39.03 208 SER A C 1
ATOM 1569 O O . SER A 1 208 ? -12.851 -15.698 14.030 1.00 39.03 208 SER A O 1
ATOM 1571 N N . GLN A 1 209 ? -10.740 -16.206 14.550 1.00 40.38 209 GLN A N 1
ATOM 1572 C CA . GLN A 1 209 ? -10.539 -15.107 15.480 1.00 40.38 209 GLN A CA 1
ATOM 1573 C C . GLN A 1 209 ? -9.193 -14.497 15.105 1.00 40.38 209 GLN A C 1
ATOM 1575 O O . GLN A 1 209 ? -8.205 -15.212 15.057 1.00 40.38 209 GLN A O 1
ATOM 1580 N N . ARG A 1 210 ? -9.082 -13.211 14.781 1.00 56.28 210 ARG A N 1
ATOM 1581 C CA . ARG A 1 210 ? -10.058 -12.110 14.812 1.00 56.28 210 ARG A CA 1
ATOM 1582 C C . ARG A 1 210 ? -9.693 -11.136 13.693 1.00 56.28 210 ARG A C 1
ATOM 1584 O O . ARG A 1 210 ? -9.183 -10.048 13.909 1.00 56.28 210 ARG A O 1
ATOM 1591 N N . ILE A 1 211 ? -9.993 -11.572 12.476 1.00 57.31 211 ILE A N 1
ATOM 1592 C CA . ILE A 1 211 ? -10.281 -10.685 11.350 1.00 57.31 211 ILE A CA 1
ATOM 1593 C C . ILE A 1 211 ? -11.396 -9.754 11.805 1.00 57.31 211 ILE A C 1
ATOM 1595 O O . ILE A 1 211 ? -12.371 -10.246 12.382 1.00 57.31 211 ILE A O 1
ATOM 1599 N N . VAL A 1 212 ? -11.269 -8.445 11.568 1.00 61.22 212 VAL A N 1
ATOM 1600 C CA . VAL A 1 212 ? -12.388 -7.515 11.756 1.00 61.22 212 VAL A CA 1
ATOM 1601 C C . VAL A 1 212 ? -13.585 -8.107 11.007 1.00 61.22 212 VAL A C 1
ATOM 1603 O O . VAL A 1 212 ? -13.532 -8.165 9.779 1.00 61.22 212 VAL A O 1
ATOM 1606 N N . PRO A 1 213 ? -14.636 -8.598 11.700 1.00 66.44 213 PRO A N 1
ATOM 1607 C CA . PRO A 1 213 ? -15.714 -9.309 11.026 1.00 66.44 213 PRO A CA 1
ATOM 1608 C C . PRO A 1 213 ? -16.303 -8.423 9.936 1.00 66.44 213 PRO A C 1
ATOM 1610 O O . PRO A 1 213 ? -16.465 -7.229 10.181 1.00 66.44 213 PRO A O 1
ATOM 1613 N N . ASP A 1 214 ? -16.686 -8.976 8.783 1.00 66.50 214 ASP A N 1
ATOM 1614 C CA . ASP A 1 214 ? -17.196 -8.181 7.651 1.00 66.50 214 ASP A CA 1
ATOM 1615 C C . ASP A 1 214 ? -18.282 -7.181 8.065 1.00 66.50 214 ASP A C 1
ATOM 1617 O O . ASP A 1 214 ? -18.342 -6.061 7.563 1.00 66.50 214 ASP A O 1
ATOM 1621 N N . ARG A 1 215 ? -19.129 -7.556 9.033 1.00 70.81 215 ARG A N 1
ATOM 1622 C CA . ARG A 1 215 ? -20.129 -6.656 9.618 1.00 70.81 215 ARG A CA 1
ATOM 1623 C C . ARG A 1 215 ? -19.491 -5.452 10.317 1.00 70.81 215 ARG A C 1
ATOM 1625 O O . ARG A 1 215 ? -19.902 -4.328 10.056 1.00 70.81 215 ARG A O 1
ATOM 1632 N N . THR A 1 216 ? -18.519 -5.677 11.197 1.00 74.94 216 THR A N 1
ATOM 1633 C CA . THR A 1 216 ? -17.776 -4.618 11.896 1.00 74.94 216 THR A CA 1
ATOM 1634 C C . THR A 1 216 ? -16.967 -3.783 10.913 1.00 74.94 216 THR A C 1
ATOM 1636 O O . THR A 1 216 ? -16.969 -2.562 11.012 1.00 74.94 216 THR A O 1
ATOM 1639 N N . ARG A 1 217 ? -16.347 -4.419 9.914 1.00 78.31 217 ARG A N 1
ATOM 1640 C CA . ARG A 1 217 ? -15.594 -3.744 8.856 1.00 78.31 217 ARG A CA 1
ATOM 1641 C C . ARG A 1 217 ? -16.480 -2.772 8.086 1.00 78.31 217 ARG A C 1
ATOM 1643 O O . ARG A 1 217 ? -16.155 -1.596 8.017 1.00 78.31 217 ARG A O 1
ATOM 1650 N N . ARG A 1 218 ? -17.639 -3.231 7.605 1.00 75.31 218 ARG A N 1
ATOM 1651 C CA . ARG A 1 218 ? -18.615 -2.377 6.907 1.00 75.31 218 ARG A CA 1
ATOM 1652 C C . ARG A 1 218 ? -19.105 -1.219 7.774 1.00 75.31 218 ARG A C 1
ATOM 1654 O O . ARG A 1 218 ? -19.313 -0.130 7.254 1.00 75.31 218 ARG A O 1
ATOM 1661 N N . LEU A 1 219 ? -19.291 -1.439 9.079 1.00 79.50 219 LEU A N 1
ATOM 1662 C CA . LEU A 1 219 ? -19.665 -0.370 10.013 1.00 79.50 219 LEU A CA 1
ATOM 1663 C C . LEU A 1 219 ? -18.564 0.690 10.124 1.00 79.50 219 LEU A C 1
ATOM 1665 O O . LEU A 1 219 ? -18.862 1.878 10.045 1.00 79.50 219 LEU A O 1
ATOM 1669 N N . VAL A 1 220 ? -17.307 0.266 10.267 1.00 84.88 220 VAL A N 1
ATOM 1670 C CA . VAL A 1 220 ? -16.150 1.168 10.356 1.00 84.88 220 VAL A CA 1
ATOM 1671 C C . VAL A 1 220 ? -15.932 1.915 9.038 1.00 84.88 220 VAL A C 1
ATOM 1673 O O . VAL A 1 220 ? -15.819 3.134 9.049 1.00 84.88 220 VAL A O 1
ATOM 1676 N N . GLU A 1 221 ? -15.968 1.223 7.897 1.00 83.38 221 GLU A N 1
ATOM 1677 C CA . GLU A 1 221 ? -15.846 1.838 6.567 1.00 83.38 221 GLU A CA 1
ATOM 1678 C C . GLU A 1 221 ? -16.960 2.861 6.306 1.00 83.38 221 GLU A C 1
ATOM 1680 O O . GLU A 1 221 ? -16.703 3.943 5.776 1.00 83.38 221 GLU A O 1
ATOM 1685 N N . HIS A 1 222 ? -18.193 2.561 6.728 1.00 83.81 222 HIS A N 1
ATOM 1686 C CA . HIS A 1 222 ? -19.312 3.494 6.625 1.00 83.81 222 HIS A CA 1
ATOM 1687 C C . HIS A 1 222 ? -19.165 4.706 7.555 1.00 83.81 222 HIS A C 1
ATOM 1689 O O . HIS A 1 222 ? -19.513 5.816 7.161 1.00 83.81 222 HIS A O 1
ATOM 1695 N N . ARG A 1 223 ? -18.644 4.511 8.774 1.00 89.94 223 ARG A N 1
ATOM 1696 C CA . ARG A 1 223 ? -18.372 5.593 9.734 1.00 89.94 223 ARG A CA 1
ATOM 1697 C C . ARG A 1 223 ? -17.259 6.517 9.240 1.00 89.94 223 ARG A C 1
ATOM 1699 O O . ARG A 1 223 ? -17.345 7.732 9.407 1.00 89.94 223 ARG A O 1
ATOM 1706 N N . ASP A 1 224 ? -16.208 5.942 8.665 1.00 87.38 224 ASP A N 1
ATOM 1707 C CA . ASP A 1 224 ? -14.972 6.662 8.376 1.00 87.38 224 ASP A CA 1
ATOM 1708 C C . ASP A 1 224 ? -14.935 7.283 6.978 1.00 87.38 224 ASP A C 1
ATOM 1710 O O . ASP A 1 224 ? -14.238 8.279 6.790 1.00 87.38 224 ASP A O 1
ATOM 1714 N N . LEU A 1 225 ? -15.697 6.739 6.018 1.00 85.38 225 LEU A N 1
ATOM 1715 C CA . LEU A 1 225 ? -15.843 7.240 4.638 1.00 85.38 225 LEU A CA 1
ATOM 1716 C C . LEU A 1 225 ? -14.517 7.420 3.867 1.00 85.38 225 LEU A C 1
ATOM 1718 O O . LEU A 1 225 ? -14.481 8.058 2.812 1.00 85.38 225 LEU A O 1
ATOM 1722 N N . GLY A 1 226 ? -13.424 6.860 4.382 1.00 85.19 226 GLY A N 1
ATOM 1723 C CA . GLY A 1 226 ? -12.080 7.045 3.864 1.00 85.19 226 GLY A CA 1
ATOM 1724 C C . GLY A 1 226 ? -11.020 7.040 4.960 1.00 85.19 226 GLY A C 1
ATOM 1725 O O . GLY A 1 226 ? -11.258 6.645 6.098 1.00 85.19 226 GLY A O 1
ATOM 1726 N N . CYS A 1 227 ? -9.811 7.452 4.598 1.00 88.81 227 CYS A N 1
ATOM 1727 C CA . CYS A 1 227 ? -8.693 7.551 5.519 1.00 88.81 227 CYS A CA 1
ATOM 1728 C C . CYS A 1 227 ? -8.941 8.677 6.530 1.00 88.81 227 CYS A C 1
ATOM 1730 O O . CYS A 1 227 ? -9.051 9.840 6.149 1.00 88.81 227 CYS A O 1
ATOM 1732 N N . ARG A 1 228 ? -8.945 8.348 7.825 1.00 91.62 228 ARG A N 1
ATOM 1733 C CA . ARG A 1 228 ? -9.251 9.302 8.908 1.00 91.62 228 ARG A CA 1
ATOM 1734 C C . ARG A 1 228 ? -8.111 10.255 9.273 1.00 91.62 228 ARG A C 1
ATOM 1736 O O . ARG A 1 228 ? -8.332 11.176 10.056 1.00 91.62 228 ARG A O 1
ATOM 1743 N N . VAL A 1 229 ? -6.906 10.050 8.735 1.00 91.56 229 VAL A N 1
ATOM 1744 C CA . VAL A 1 229 ? -5.767 10.952 8.982 1.00 91.56 229 VAL A CA 1
ATOM 1745 C C . VAL A 1 229 ? -6.099 12.367 8.481 1.00 91.56 229 VAL A C 1
ATOM 1747 O O . VAL A 1 229 ? -6.469 12.507 7.312 1.00 91.56 229 VAL A O 1
ATOM 1750 N N . PRO A 1 230 ? -5.940 13.418 9.311 1.00 88.31 230 PRO A N 1
ATOM 1751 C CA . PRO A 1 230 ? -6.285 14.787 8.944 1.00 88.31 230 PRO A CA 1
ATOM 1752 C C . PRO A 1 230 ? -5.618 15.231 7.637 1.00 88.31 230 PRO A C 1
ATOM 1754 O O . PRO A 1 230 ? -4.411 15.080 7.461 1.00 88.31 230 PRO A O 1
ATOM 1757 N N . GLY A 1 231 ? -6.410 15.784 6.716 1.00 80.94 231 GLY A N 1
ATOM 1758 C CA . GLY A 1 231 ? -5.942 16.229 5.397 1.00 80.94 231 GLY A CA 1
ATOM 1759 C C . GLY A 1 231 ? -5.785 15.117 4.351 1.00 80.94 231 GLY A C 1
ATOM 1760 O O . GLY A 1 231 ? -5.465 15.408 3.199 1.00 80.94 231 GLY A O 1
ATOM 1761 N N . CYS A 1 232 ? -6.028 13.848 4.697 1.00 83.56 232 CYS A N 1
ATOM 1762 C CA . CYS A 1 232 ? -6.096 12.774 3.712 1.00 83.56 232 CYS A CA 1
ATOM 1763 C C . CYS A 1 232 ? -7.484 12.729 3.066 1.00 83.56 232 CYS A C 1
ATOM 1765 O O . CYS A 1 232 ? -8.495 12.727 3.754 1.00 83.56 232 CYS A O 1
ATOM 1767 N N . SER A 1 233 ? -7.528 12.658 1.738 1.00 80.75 233 SER A N 1
ATOM 1768 C CA . SER A 1 233 ? -8.775 12.577 0.960 1.00 80.75 233 SER A CA 1
ATOM 1769 C C . SER A 1 233 ? -8.979 11.211 0.301 1.00 80.75 233 SER A C 1
ATOM 1771 O O . SER A 1 233 ? -9.902 11.036 -0.491 1.00 80.75 233 SER A O 1
ATOM 1773 N N . GLN A 1 234 ? -8.130 10.231 0.628 1.00 76.88 234 GLN A N 1
ATOM 1774 C CA . GLN A 1 234 ? -8.234 8.887 0.074 1.00 76.88 234 GLN A CA 1
ATOM 1775 C C . GLN A 1 234 ? -9.463 8.183 0.658 1.00 76.88 234 GLN A C 1
ATOM 1777 O O . GLN A 1 234 ? -9.489 7.871 1.848 1.00 76.88 234 GLN A O 1
ATOM 1782 N N . SER A 1 235 ? -10.466 7.930 -0.178 1.00 75.81 235 SER A N 1
ATOM 1783 C CA . SER A 1 235 ? -11.725 7.275 0.206 1.00 75.81 235 SER A CA 1
ATOM 1784 C C . SER A 1 235 ? -11.828 5.825 -0.259 1.00 75.81 235 SER A C 1
ATOM 1786 O O . SER A 1 235 ? -12.703 5.089 0.188 1.00 75.81 235 SER A O 1
ATOM 1788 N N . ARG A 1 236 ? -10.930 5.401 -1.152 1.00 69.50 236 ARG A N 1
ATOM 1789 C CA . ARG A 1 236 ? -10.880 4.039 -1.689 1.00 69.50 236 ARG A CA 1
ATOM 1790 C C . ARG A 1 236 ? -9.683 3.287 -1.129 1.00 69.50 236 ARG A C 1
ATOM 1792 O O . ARG A 1 236 ? -8.701 3.901 -0.715 1.00 69.50 236 ARG A O 1
ATOM 1799 N N . TRP A 1 237 ? -9.782 1.958 -1.137 1.00 67.12 237 TRP A N 1
ATOM 1800 C CA . TRP A 1 237 ? -8.682 1.059 -0.761 1.00 67.12 237 TRP A CA 1
ATOM 1801 C C . TRP A 1 237 ? -8.156 1.311 0.653 1.00 67.12 237 TRP A C 1
ATOM 1803 O O . TRP A 1 237 ? -6.960 1.223 0.931 1.00 67.12 237 TRP A O 1
ATOM 1813 N N . VAL A 1 238 ? -9.073 1.674 1.549 1.00 77.00 238 VAL A N 1
ATOM 1814 C CA . VAL A 1 238 ? -8.772 1.870 2.960 1.00 77.00 238 VAL A CA 1
ATOM 1815 C C . VAL A 1 238 ? -8.759 0.533 3.683 1.00 77.00 238 VAL A C 1
ATOM 1817 O O . VAL A 1 238 ? -9.562 -0.361 3.418 1.00 77.00 238 VAL A O 1
ATOM 1820 N N . GLN A 1 239 ? -7.819 0.412 4.603 1.00 80.25 239 GLN A N 1
ATOM 1821 C CA . GLN A 1 239 ? -7.630 -0.750 5.451 1.00 80.25 239 GLN A CA 1
ATOM 1822 C C . GLN A 1 239 ? -8.128 -0.374 6.841 1.00 80.25 239 GLN A C 1
ATOM 1824 O O . GLN A 1 239 ? -7.819 0.711 7.341 1.00 80.25 239 GLN A O 1
ATOM 1829 N N . VAL A 1 240 ? -8.944 -1.238 7.443 1.00 84.00 240 VAL A N 1
ATOM 1830 C CA . VAL A 1 240 ? -9.337 -1.065 8.841 1.00 84.00 240 VAL A CA 1
ATOM 1831 C C . VAL A 1 240 ? -8.145 -1.463 9.697 1.00 84.00 240 VAL A C 1
ATOM 1833 O O . VAL A 1 240 ? -7.578 -2.527 9.502 1.00 84.00 240 VAL A O 1
ATOM 1836 N N . HIS A 1 241 ? -7.744 -0.598 10.614 1.00 84.12 241 HIS A N 1
ATOM 1837 C CA . HIS A 1 241 ? -6.555 -0.766 11.437 1.00 84.12 241 HIS A CA 1
ATOM 1838 C C . HIS A 1 241 ? -6.891 -0.602 12.917 1.00 84.12 241 HIS A C 1
ATOM 1840 O O . HIS A 1 241 ? -7.819 0.133 13.254 1.00 84.12 241 HIS A O 1
ATOM 1846 N N . HIS A 1 242 ? -6.163 -1.294 13.793 1.00 86.88 242 HIS A N 1
ATOM 1847 C CA . HIS A 1 242 ? -6.337 -1.195 15.241 1.00 86.88 242 HIS A CA 1
ATOM 1848 C C . HIS A 1 242 ? -5.487 -0.062 15.825 1.00 86.88 242 HIS A C 1
ATOM 1850 O O . HIS A 1 242 ? -4.267 -0.147 15.781 1.00 86.88 242 HIS A O 1
ATOM 1856 N N . ILE A 1 243 ? -6.111 0.945 16.442 1.00 86.81 243 ILE A N 1
ATOM 1857 C CA . ILE A 1 243 ? -5.419 2.074 17.095 1.00 86.81 243 ILE A CA 1
ATOM 1858 C C . ILE A 1 243 ? -4.442 1.573 18.166 1.00 86.81 243 ILE A C 1
ATOM 1860 O O . ILE A 1 243 ? -3.285 1.977 18.202 1.00 86.81 243 ILE A O 1
ATOM 1864 N N . ILE A 1 244 ? -4.921 0.691 19.042 1.00 81.56 244 ILE A N 1
ATOM 1865 C CA . ILE A 1 244 ? -4.096 -0.089 19.960 1.00 81.56 244 ILE A CA 1
ATOM 1866 C C . ILE A 1 244 ? -3.827 -1.418 19.270 1.00 81.56 244 ILE A C 1
ATOM 1868 O O . ILE A 1 244 ? -4.771 -2.178 19.016 1.00 81.56 244 ILE A O 1
ATOM 1872 N N . HIS A 1 245 ? -2.556 -1.680 18.964 1.00 71.94 245 HIS A N 1
ATOM 1873 C CA . HIS A 1 245 ? -2.148 -2.858 18.213 1.00 71.94 245 HIS A CA 1
ATOM 1874 C C . HIS A 1 245 ? -2.577 -4.138 18.935 1.00 71.94 245 HIS A C 1
ATOM 1876 O O . HIS A 1 245 ? -2.461 -4.278 20.153 1.00 71.94 245 HIS A O 1
ATOM 1882 N N . TRP A 1 246 ? -3.102 -5.093 18.169 1.00 63.56 246 TRP A N 1
ATOM 1883 C CA . TRP A 1 246 ? -3.570 -6.351 18.738 1.00 63.56 246 TRP A CA 1
ATOM 1884 C C . TRP A 1 246 ? -2.411 -7.235 19.221 1.00 63.56 246 TRP A C 1
ATOM 1886 O O . TRP A 1 246 ? -2.488 -7.741 20.332 1.00 63.56 246 TRP A O 1
ATOM 1896 N N . ASP A 1 247 ? -1.346 -7.400 18.430 1.00 61.03 247 ASP A N 1
ATOM 1897 C CA . ASP A 1 247 ? -0.257 -8.342 18.755 1.00 61.03 247 ASP A CA 1
ATOM 1898 C C . ASP A 1 247 ? 0.653 -7.793 19.868 1.00 61.03 247 ASP A C 1
ATOM 1900 O O . ASP A 1 247 ? 0.923 -8.466 20.860 1.00 61.03 247 ASP A O 1
ATOM 1904 N N . ALA A 1 248 ? 1.054 -6.522 19.755 1.00 61.22 248 ALA A N 1
ATOM 1905 C CA . ALA A 1 248 ? 1.932 -5.880 20.732 1.00 61.22 248 ALA A CA 1
ATOM 1906 C C . ALA A 1 248 ? 1.233 -5.550 22.067 1.00 61.22 248 ALA A C 1
ATOM 1908 O O . ALA A 1 248 ? 1.827 -5.734 23.128 1.00 61.22 248 ALA A O 1
ATOM 1909 N N . ASP A 1 249 ? -0.026 -5.089 22.020 1.00 6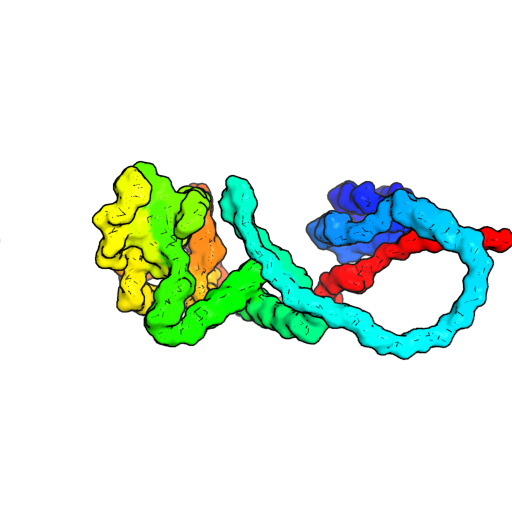0.28 249 ASP A N 1
ATOM 1910 C CA . ASP A 1 249 ? -0.701 -4.467 23.172 1.00 60.28 249 ASP A CA 1
ATOM 1911 C C . ASP A 1 249 ? -2.046 -5.124 23.533 1.00 60.28 249 ASP A C 1
ATOM 1913 O O . ASP A 1 249 ? -2.778 -4.634 24.398 1.00 60.28 249 ASP A O 1
ATOM 1917 N N . ASN A 1 250 ? -2.404 -6.235 22.878 1.00 65.81 250 ASN A N 1
ATOM 1918 C CA . ASN A 1 250 ? -3.653 -6.969 23.101 1.00 65.81 250 ASN A CA 1
ATOM 1919 C C . ASN A 1 250 ? -4.918 -6.087 22.938 1.00 65.81 250 ASN A C 1
ATOM 1921 O O . ASN A 1 250 ? -5.925 -6.272 23.634 1.00 65.81 250 ASN A O 1
ATOM 1925 N N . GLY A 1 251 ? -4.875 -5.120 22.009 1.00 69.56 251 GLY A N 1
ATOM 1926 C CA . GLY A 1 251 ? -5.971 -4.187 21.734 1.00 69.56 251 GLY A CA 1
ATOM 1927 C C . GLY A 1 251 ? -7.263 -4.875 21.252 1.00 69.56 251 GLY A C 1
ATOM 1928 O O . GLY A 1 251 ? -7.213 -5.788 20.424 1.00 69.56 251 GLY A O 1
ATOM 1929 N N . PRO A 1 252 ? -8.458 -4.471 21.724 1.00 76.00 252 PRO A N 1
ATOM 1930 C CA . PRO A 1 252 ? -9.706 -5.156 21.386 1.00 76.00 252 PRO A CA 1
ATOM 1931 C C . PRO A 1 252 ? -10.145 -4.896 19.938 1.00 76.00 252 PRO A C 1
ATOM 1933 O O . PRO A 1 252 ? -9.914 -3.832 19.372 1.00 76.00 252 PRO A O 1
ATOM 1936 N N . THR A 1 253 ? -10.837 -5.861 19.326 1.00 74.81 253 THR A N 1
ATOM 1937 C CA . THR A 1 253 ? -11.452 -5.697 17.990 1.00 74.81 253 THR A CA 1
ATOM 1938 C C . THR A 1 253 ? -12.855 -5.106 18.130 1.00 74.81 253 THR A C 1
ATOM 1940 O O . THR A 1 253 ? -13.863 -5.756 17.853 1.00 74.81 253 THR A O 1
ATOM 1943 N N . GLU A 1 254 ? -12.911 -3.874 18.621 1.00 80.94 254 GLU A N 1
ATOM 1944 C CA . GLU A 1 254 ? -14.136 -3.106 18.849 1.00 80.94 254 GLU A CA 1
ATOM 1945 C C . GLU A 1 254 ? -14.113 -1.835 18.000 1.00 80.94 254 GLU A C 1
ATOM 1947 O O . GLU A 1 254 ? -13.044 -1.314 17.700 1.00 80.94 254 GLU A O 1
ATOM 1952 N N . THR A 1 255 ? -15.281 -1.329 17.596 1.00 84.94 255 THR A N 1
ATOM 1953 C CA . THR A 1 255 ? -15.392 -0.199 16.655 1.00 84.94 255 THR A CA 1
ATOM 1954 C C . THR A 1 255 ? -14.582 1.020 17.093 1.00 84.94 255 THR A C 1
ATOM 1956 O O . THR A 1 255 ? -13.908 1.623 16.260 1.00 84.94 255 THR A O 1
ATOM 1959 N N . TRP A 1 256 ? -14.536 1.316 18.392 1.00 86.56 256 TRP A N 1
ATOM 1960 C CA . TRP A 1 256 ? -13.758 2.425 18.942 1.00 86.56 256 TRP A CA 1
ATOM 1961 C C . TRP A 1 256 ? -12.245 2.278 18.770 1.00 86.56 256 TRP A C 1
ATOM 1963 O O . TRP A 1 256 ? -11.546 3.288 18.728 1.00 86.56 256 TRP A O 1
ATOM 1973 N N . ASN A 1 257 ? -11.740 1.047 18.684 1.00 87.69 257 ASN A N 1
ATOM 1974 C CA . ASN A 1 257 ? -10.324 0.750 18.494 1.00 87.69 257 ASN A CA 1
ATOM 1975 C C . ASN A 1 257 ? -9.981 0.524 17.015 1.00 87.69 257 ASN A C 1
ATOM 1977 O O . ASN A 1 257 ? -8.827 0.283 16.691 1.00 87.69 257 ASN A O 1
ATOM 1981 N N . LEU A 1 258 ? -10.958 0.571 16.109 1.00 88.44 258 LEU A N 1
ATOM 1982 C CA . LEU A 1 258 ? -10.764 0.318 14.684 1.00 88.44 258 LEU A CA 1
ATOM 1983 C C . LEU A 1 258 ? -10.888 1.614 13.889 1.00 88.44 258 LEU A C 1
ATOM 1985 O O . LEU A 1 258 ? -11.795 2.401 14.147 1.00 88.44 258 LEU A O 1
ATOM 1989 N N . ILE A 1 259 ? -10.024 1.829 12.899 1.00 91.56 259 ILE A N 1
ATOM 1990 C CA . ILE A 1 259 ? -10.002 3.054 12.093 1.00 91.56 259 ILE A CA 1
ATOM 1991 C C . ILE A 1 259 ? -9.580 2.794 10.645 1.00 91.56 259 ILE A C 1
ATOM 1993 O O . ILE A 1 259 ? -8.673 2.008 10.388 1.00 91.56 259 ILE A O 1
ATOM 1997 N N . CYS A 1 260 ? -10.204 3.462 9.677 1.00 90.75 260 CYS A N 1
ATOM 1998 C CA . CYS A 1 260 ? -9.798 3.375 8.275 1.00 90.75 260 CYS A CA 1
ATOM 1999 C C . CYS A 1 260 ? -8.548 4.220 7.982 1.00 90.75 260 CYS A C 1
ATOM 2001 O O . CYS A 1 260 ? -8.527 5.438 8.197 1.00 90.75 260 CYS A O 1
ATOM 2003 N N . LEU A 1 261 ? -7.526 3.585 7.403 1.00 89.25 261 LEU A N 1
ATOM 2004 C CA . LEU A 1 261 ? -6.289 4.213 6.929 1.00 89.25 261 LEU A CA 1
ATOM 2005 C C . LEU A 1 261 ? -6.020 3.840 5.467 1.00 89.25 261 LEU A C 1
ATOM 2007 O O . LEU A 1 261 ? -6.267 2.714 5.048 1.00 89.25 261 LEU A O 1
ATOM 2011 N N . CYS A 1 262 ? -5.465 4.763 4.677 1.00 83.69 262 CYS A N 1
ATOM 2012 C CA . CYS A 1 262 ? -4.941 4.412 3.353 1.00 83.69 262 CYS A CA 1
ATOM 2013 C C . CYS A 1 262 ? -3.638 3.594 3.474 1.00 83.69 262 CYS A C 1
ATOM 2015 O O . CYS A 1 262 ? -2.967 3.683 4.509 1.00 83.69 262 CYS A O 1
ATOM 2017 N N . PRO A 1 263 ? -3.201 2.874 2.421 1.00 78.88 263 PRO A N 1
ATOM 2018 C CA . PRO A 1 263 ? -2.009 2.024 2.486 1.00 78.88 263 PRO A CA 1
ATOM 2019 C C . PRO A 1 263 ? -0.751 2.768 2.949 1.00 78.88 263 PRO A C 1
ATOM 2021 O O . PRO A 1 263 ? 0.055 2.225 3.704 1.00 78.88 263 PRO A O 1
ATOM 2024 N N . ARG A 1 264 ? -0.594 4.040 2.556 1.00 83.19 264 ARG A N 1
ATOM 2025 C CA . ARG A 1 264 ? 0.522 4.889 2.990 1.00 83.19 264 ARG A CA 1
ATOM 2026 C C . ARG A 1 264 ? 0.482 5.173 4.492 1.00 83.19 264 ARG A C 1
ATOM 2028 O O . ARG A 1 264 ? 1.480 4.962 5.176 1.00 83.19 264 ARG A O 1
ATOM 2035 N N . HIS A 1 265 ? -0.645 5.657 5.013 1.00 88.25 265 HIS A N 1
ATOM 2036 C CA . HIS A 1 265 ? -0.774 5.982 6.437 1.00 88.25 265 HIS A CA 1
ATOM 2037 C C . HIS A 1 265 ? -0.773 4.740 7.323 1.00 88.25 265 HIS A C 1
ATOM 2039 O O . HIS A 1 265 ? -0.197 4.776 8.404 1.00 88.25 265 HIS A O 1
ATOM 2045 N N . HIS A 1 266 ? -1.319 3.632 6.826 1.00 85.31 266 HIS A N 1
ATOM 2046 C CA . HIS A 1 266 ? -1.218 2.337 7.477 1.00 85.31 266 HIS A CA 1
ATOM 2047 C C . HIS A 1 266 ? 0.253 1.926 7.659 1.00 85.31 266 HIS A C 1
ATOM 2049 O O . HIS A 1 266 ? 0.684 1.658 8.777 1.00 85.31 266 HIS A O 1
ATOM 2055 N N . ARG A 1 267 ? 1.067 1.989 6.591 1.00 81.75 267 ARG A N 1
ATOM 2056 C CA . ARG A 1 267 ? 2.519 1.726 6.670 1.00 81.75 267 ARG A CA 1
ATOM 2057 C C . ARG A 1 267 ? 3.231 2.679 7.638 1.00 81.75 267 ARG A C 1
ATOM 2059 O O . ARG A 1 267 ? 4.078 2.233 8.402 1.00 81.75 267 ARG A O 1
ATOM 2066 N N . LEU A 1 268 ? 2.911 3.975 7.615 1.00 86.44 268 LEU A N 1
ATOM 2067 C CA . LEU A 1 268 ? 3.538 4.961 8.507 1.00 86.44 268 LEU A CA 1
ATOM 2068 C C . LEU A 1 268 ? 3.236 4.699 9.983 1.00 86.44 268 LEU A C 1
ATOM 2070 O O . LEU A 1 268 ? 4.107 4.928 10.821 1.00 86.44 268 LEU A O 1
ATOM 2074 N N . HIS A 1 269 ? 2.032 4.226 10.291 1.00 87.38 269 HIS A N 1
ATOM 2075 C CA . HIS A 1 269 ? 1.656 3.898 11.657 1.00 87.38 269 HIS A CA 1
ATOM 2076 C C . HIS A 1 269 ? 2.423 2.679 12.175 1.00 87.38 269 HIS A C 1
ATOM 2078 O O . HIS A 1 269 ? 3.064 2.779 13.216 1.00 87.38 269 HIS A O 1
ATOM 2084 N N . HIS A 1 270 ? 2.511 1.604 11.381 1.00 79.25 270 HIS A N 1
ATOM 2085 C CA . HIS A 1 270 ? 3.352 0.435 11.701 1.00 79.25 270 HIS A CA 1
ATOM 2086 C C . HIS A 1 270 ? 4.843 0.768 11.838 1.00 79.25 270 HIS A C 1
ATOM 2088 O O . HIS A 1 270 ? 5.564 0.124 12.586 1.00 79.25 270 HIS A O 1
ATOM 2094 N N . GLN A 1 271 ? 5.329 1.795 11.139 1.00 82.19 271 GLN A N 1
ATOM 2095 C CA . GLN A 1 271 ? 6.710 2.275 11.274 1.00 82.19 271 GLN A CA 1
ATOM 2096 C C . GLN A 1 271 ? 6.935 3.157 12.518 1.00 82.19 271 GLN A C 1
ATOM 2098 O O . GLN A 1 271 ? 8.033 3.686 12.685 1.00 82.19 271 GLN A O 1
ATOM 2103 N N . GLY A 1 272 ? 5.907 3.404 13.339 1.00 83.06 272 GLY A N 1
ATOM 2104 C CA . GLY A 1 272 ? 5.970 4.335 14.472 1.00 83.06 272 GLY A CA 1
ATOM 2105 C C . GLY A 1 272 ? 6.119 5.806 14.062 1.00 83.06 272 GLY A C 1
ATOM 2106 O O . GLY A 1 272 ? 6.471 6.654 14.876 1.00 83.06 272 GLY A O 1
ATOM 2107 N N . ARG A 1 273 ? 5.881 6.133 12.784 1.00 86.94 273 ARG A N 1
ATOM 2108 C CA . ARG A 1 273 ? 6.034 7.493 12.227 1.00 86.94 273 ARG A CA 1
ATOM 2109 C C . ARG A 1 273 ? 4.735 8.294 12.236 1.00 86.94 273 ARG A C 1
ATOM 2111 O O . ARG A 1 273 ? 4.772 9.509 12.048 1.00 86.94 273 ARG A O 1
ATOM 2118 N N . LEU A 1 274 ? 3.612 7.606 12.409 1.00 91.19 274 LEU A N 1
ATOM 2119 C CA . LEU A 1 274 ? 2.285 8.161 12.638 1.00 91.19 274 LEU A CA 1
ATOM 2120 C C . LEU A 1 274 ? 1.774 7.571 13.953 1.00 91.19 274 LEU A C 1
ATOM 2122 O O . LEU A 1 274 ? 1.621 6.357 14.050 1.00 91.19 274 LEU A O 1
ATOM 2126 N N . GLY A 1 275 ? 1.527 8.407 14.956 1.00 91.50 275 GLY A N 1
ATOM 2127 C CA . GLY A 1 275 ? 0.863 7.977 16.183 1.00 91.50 275 GLY A CA 1
ATOM 2128 C C . GLY A 1 275 ? -0.646 8.139 16.059 1.00 91.50 275 GLY A C 1
ATOM 2129 O O . GLY A 1 275 ? -1.124 9.104 15.458 1.00 91.50 275 GLY A O 1
ATOM 2130 N N . ILE A 1 276 ? -1.398 7.194 16.617 1.00 93.81 276 ILE A N 1
ATOM 2131 C CA . ILE A 1 276 ? -2.860 7.233 16.675 1.00 93.81 276 ILE A CA 1
ATOM 2132 C C . ILE A 1 276 ? -3.263 6.852 18.096 1.00 93.81 276 ILE A C 1
ATOM 2134 O O . ILE A 1 276 ? -2.793 5.854 18.628 1.00 93.81 276 ILE A O 1
ATOM 2138 N N . THR A 1 277 ? -4.104 7.662 18.732 1.00 92.56 277 THR A N 1
ATOM 2139 C CA . THR A 1 277 ? -4.641 7.382 20.073 1.00 92.56 277 THR A CA 1
ATOM 2140 C C . THR A 1 277 ? -6.088 7.851 20.170 1.00 92.56 277 THR A C 1
ATOM 2142 O O . THR A 1 277 ? -6.517 8.677 19.366 1.00 92.56 277 THR A O 1
ATOM 2145 N N . GLY A 1 278 ? -6.838 7.362 21.158 1.00 92.19 278 GLY A N 1
ATOM 2146 C CA . GLY A 1 278 ? -8.219 7.784 21.423 1.00 92.19 278 GLY A CA 1
ATOM 2147 C C . GLY A 1 278 ? -9.276 6.818 20.884 1.00 92.19 278 GLY A C 1
ATOM 2148 O O . GLY A 1 278 ? -8.980 5.675 20.552 1.00 92.19 278 GLY A O 1
ATOM 2149 N N . ASN A 1 279 ? -10.525 7.284 20.843 1.00 91.06 279 ASN A N 1
ATOM 2150 C CA . ASN A 1 279 ? -11.700 6.495 20.478 1.00 91.06 279 ASN A CA 1
ATOM 2151 C C . ASN A 1 279 ? -12.242 6.914 19.099 1.00 91.06 279 ASN A C 1
ATOM 2153 O O . ASN A 1 279 ? -12.630 8.068 18.898 1.00 91.06 279 ASN A O 1
ATOM 2157 N N . ALA A 1 280 ? -12.289 5.962 18.165 1.00 91.88 280 ALA A N 1
ATOM 2158 C CA . ALA A 1 280 ? -12.725 6.150 16.782 1.00 91.88 280 ALA A CA 1
ATOM 2159 C C . ALA A 1 280 ? -14.237 6.327 16.591 1.00 91.88 280 ALA A C 1
ATOM 2161 O O . ALA A 1 280 ? -14.652 6.899 15.583 1.00 91.88 280 ALA A O 1
ATOM 2162 N N . ASP A 1 281 ? -15.054 5.897 17.553 1.00 91.31 281 ASP A N 1
ATOM 2163 C CA . ASP A 1 281 ? -16.507 6.099 17.530 1.00 91.31 281 ASP A CA 1
ATOM 2164 C C . ASP A 1 281 ? -16.902 7.528 17.914 1.00 91.31 281 ASP A C 1
ATOM 2166 O O . ASP A 1 281 ? -18.007 7.974 17.606 1.00 91.31 281 ASP A O 1
ATOM 2170 N N . LEU A 1 282 ? -16.001 8.264 18.569 1.00 89.25 282 LEU A N 1
ATOM 2171 C CA . LEU A 1 282 ? -16.240 9.653 18.928 1.00 89.25 282 LEU A CA 1
ATOM 2172 C C . LEU A 1 282 ? -15.996 10.586 17.738 1.00 89.25 282 LEU A C 1
ATOM 2174 O O . LEU A 1 282 ? -15.073 10.419 16.933 1.00 89.25 282 LEU A O 1
ATOM 2178 N N . THR A 1 283 ? -16.831 11.618 17.651 1.00 85.00 283 THR A N 1
ATOM 2179 C CA . THR A 1 283 ? -16.724 12.655 16.626 1.00 85.00 283 THR A CA 1
ATOM 2180 C C . THR A 1 283 ? -15.407 13.413 16.769 1.00 85.00 283 THR A C 1
ATOM 2182 O O . THR A 1 283 ? -15.025 13.831 17.861 1.00 85.00 283 THR A O 1
ATOM 2185 N N . THR A 1 284 ? -14.711 13.640 15.655 1.00 82.44 284 THR A N 1
ATOM 2186 C CA . THR A 1 284 ? -13.464 14.414 15.640 1.00 82.44 284 THR A CA 1
ATOM 2187 C C . THR A 1 284 ? -13.652 15.762 16.345 1.00 82.44 284 THR A C 1
ATOM 2189 O O . THR A 1 284 ? -14.571 16.512 16.025 1.00 82.44 284 THR A O 1
ATOM 2192 N N . GLY A 1 285 ? -12.776 16.070 17.306 1.00 79.06 285 GLY A N 1
ATOM 2193 C CA . GLY A 1 285 ? -12.829 17.305 18.094 1.00 79.06 285 GLY A CA 1
ATOM 2194 C C . GLY A 1 285 ? -13.549 17.197 19.444 1.00 79.06 285 GLY A C 1
ATOM 2195 O O . GLY A 1 285 ? -13.463 18.138 20.231 1.00 79.06 285 GLY A O 1
ATOM 2196 N N . THR A 1 286 ? -14.203 16.074 19.768 1.00 87.44 286 THR A N 1
ATOM 2197 C CA . THR A 1 286 ? -14.724 15.840 21.129 1.00 87.44 286 THR A CA 1
ATOM 2198 C C . THR A 1 286 ? -13.644 15.281 22.065 1.00 87.44 286 THR A C 1
ATOM 2200 O O . THR A 1 286 ? -12.739 14.586 21.594 1.00 87.44 286 THR A O 1
ATOM 2203 N N . PRO A 1 287 ? -13.724 15.514 23.390 1.00 88.75 287 PRO A N 1
ATOM 2204 C CA . PRO A 1 287 ? -12.790 14.922 24.349 1.00 88.75 287 PRO A CA 1
ATOM 2205 C C . PRO A 1 287 ? -12.717 13.395 24.212 1.00 88.75 287 PRO A C 1
ATOM 2207 O O . PRO A 1 287 ? -13.745 12.724 24.195 1.00 88.75 287 PRO A O 1
ATOM 2210 N N . GLY A 1 288 ? -11.502 12.852 24.100 1.00 87.19 288 GLY A N 1
ATOM 2211 C CA . GLY A 1 288 ? -11.264 11.413 23.931 1.00 87.19 288 GLY A CA 1
ATOM 2212 C C . GLY A 1 288 ? -11.416 10.882 22.500 1.00 87.19 288 GLY A C 1
ATOM 2213 O O . GLY A 1 288 ? -11.160 9.699 22.281 1.00 87.19 288 GLY A O 1
ATOM 2214 N N . ALA A 1 289 ? -11.803 11.719 21.529 1.00 90.38 289 ALA A N 1
ATOM 2215 C CA . ALA A 1 289 ? -11.798 11.337 20.118 1.00 90.38 289 ALA A CA 1
ATOM 2216 C C . ALA A 1 289 ? -10.379 11.081 19.602 1.00 90.38 289 ALA A C 1
ATOM 2218 O O . ALA A 1 289 ? -9.393 11.447 20.243 1.00 90.38 289 ALA A O 1
ATOM 2219 N N . VAL A 1 290 ? -10.290 10.453 18.429 1.00 92.50 290 VAL A N 1
ATOM 2220 C CA . VAL A 1 290 ? -9.001 10.099 17.826 1.00 92.50 290 VAL A CA 1
ATOM 2221 C C . VAL A 1 290 ? -8.111 11.322 17.639 1.00 92.50 290 VAL A C 1
ATOM 2223 O O . VAL A 1 290 ? -8.514 12.324 17.043 1.00 92.50 290 VAL A O 1
ATOM 2226 N N . VAL A 1 291 ? -6.868 11.188 18.091 1.00 92.50 291 VAL A N 1
ATOM 2227 C CA . VAL A 1 291 ? -5.781 12.137 17.878 1.00 92.50 291 VAL A CA 1
ATOM 2228 C C . VAL A 1 291 ? -4.687 11.447 17.079 1.00 92.50 291 VAL A C 1
ATOM 2230 O O . VAL A 1 291 ? -4.220 10.367 17.441 1.00 92.50 291 VAL A O 1
ATOM 2233 N N . PHE A 1 292 ? -4.262 12.108 16.007 1.00 93.81 292 PHE A N 1
ATOM 2234 C CA . PHE A 1 292 ? -3.128 11.687 15.198 1.00 93.81 292 PHE A CA 1
ATOM 2235 C C . PHE A 1 292 ? -1.911 12.533 15.545 1.00 93.81 292 PHE A C 1
ATOM 2237 O O . PHE A 1 292 ? -2.049 13.746 15.705 1.00 93.81 292 PHE A O 1
ATOM 2244 N N . THR A 1 293 ? -0.729 11.931 15.613 1.00 93.44 293 THR A N 1
ATOM 2245 C CA . THR A 1 293 ? 0.528 12.627 15.907 1.00 93.44 293 THR A CA 1
ATOM 2246 C C . THR A 1 293 ? 1.610 12.317 14.877 1.00 93.44 293 THR A C 1
ATOM 2248 O O . THR A 1 293 ? 1.630 11.243 14.273 1.00 93.44 293 THR A O 1
ATOM 2251 N N . ASP A 1 294 ? 2.508 13.277 14.643 1.00 90.69 294 ASP A N 1
ATOM 2252 C CA . ASP A 1 294 ? 3.716 13.058 13.843 1.00 90.69 294 ASP A CA 1
ATOM 2253 C C . ASP A 1 294 ? 4.758 12.216 14.608 1.00 90.69 294 ASP A C 1
ATOM 2255 O O . ASP A 1 294 ? 4.584 11.879 15.780 1.00 90.69 294 ASP A O 1
ATOM 2259 N N . ILE A 1 295 ? 5.885 11.917 13.959 1.00 89.19 295 ILE A N 1
ATOM 2260 C CA . ILE A 1 295 ? 7.013 11.178 14.556 1.00 89.19 295 ILE A CA 1
ATOM 2261 C C . ILE A 1 295 ? 7.594 11.836 15.826 1.00 89.19 295 ILE A C 1
ATOM 2263 O O . ILE A 1 295 ? 8.311 11.196 16.586 1.00 89.19 295 ILE A O 1
ATOM 2267 N N . ARG A 1 296 ? 7.306 13.121 16.070 1.00 88.12 296 ARG A N 1
ATOM 2268 C CA . ARG A 1 296 ? 7.742 13.867 17.260 1.00 88.12 296 ARG A CA 1
ATOM 2269 C C . ARG A 1 296 ? 6.642 13.947 18.323 1.00 88.12 296 ARG A C 1
ATOM 2271 O O . ARG A 1 296 ? 6.804 14.671 19.301 1.00 88.12 296 ARG A O 1
ATOM 2278 N N . GLY A 1 297 ? 5.516 13.260 18.126 1.00 85.81 297 GLY A N 1
ATOM 2279 C CA . GLY A 1 297 ? 4.364 13.294 19.024 1.00 85.81 297 GLY A CA 1
ATOM 2280 C C . GLY A 1 297 ? 3.508 14.558 18.901 1.00 85.81 297 GLY A C 1
ATOM 2281 O O . GLY A 1 297 ? 2.615 14.768 19.719 1.00 85.81 297 GLY A O 1
ATOM 2282 N N . SER A 1 298 ? 3.742 15.412 17.899 1.00 88.50 298 SER A N 1
ATOM 2283 C CA . SER A 1 298 ? 2.960 16.640 17.717 1.00 88.50 298 SER A CA 1
ATOM 2284 C C . SER A 1 298 ? 1.621 16.334 17.037 1.00 88.50 298 SER A C 1
ATOM 2286 O O . SER A 1 298 ? 1.632 15.658 16.007 1.00 88.50 298 SER A O 1
ATOM 2288 N N . PRO A 1 299 ? 0.474 16.838 17.542 1.00 89.19 299 PRO A N 1
ATOM 2289 C CA . PRO A 1 299 ? -0.826 16.591 16.925 1.00 89.19 299 PRO A CA 1
ATOM 2290 C C . PRO A 1 299 ? -0.884 17.065 15.471 1.00 89.19 299 PRO A C 1
ATOM 2292 O O . PRO A 1 299 ? -0.593 18.228 15.173 1.00 89.19 299 PRO A O 1
ATOM 2295 N N . LEU A 1 300 ? -1.306 16.177 14.572 1.00 86.69 300 LEU A N 1
ATOM 2296 C CA . LEU A 1 300 ? -1.606 16.520 13.191 1.00 86.69 300 LEU A CA 1
ATOM 2297 C C . LEU A 1 300 ? -2.871 17.370 13.171 1.00 86.69 300 LEU A C 1
ATOM 2299 O O . LEU A 1 300 ? -3.948 16.943 13.590 1.00 86.69 300 LEU A O 1
ATOM 2303 N N . LYS A 1 301 ? -2.739 18.591 12.669 1.00 76.19 301 LYS A N 1
ATOM 2304 C CA . LYS A 1 301 ? -3.885 19.444 12.375 1.00 76.19 301 LYS A CA 1
ATOM 2305 C C . LYS A 1 301 ? -4.356 19.127 10.960 1.00 76.19 301 LYS A C 1
ATOM 2307 O O . LYS A 1 301 ? -3.510 18.802 10.123 1.00 76.19 301 LYS A O 1
ATOM 2312 N N . PRO A 1 302 ? -5.663 19.240 10.665 1.00 63.62 302 PRO A N 1
ATOM 2313 C CA . PRO A 1 302 ? -6.106 19.313 9.284 1.00 63.62 302 PRO A CA 1
ATOM 2314 C C . PRO A 1 302 ? -5.246 20.377 8.607 1.00 63.62 302 PRO A C 1
ATOM 2316 O O . PRO A 1 302 ? -5.201 21.517 9.082 1.00 63.62 302 PRO A O 1
ATOM 2319 N N . ALA A 1 303 ? -4.486 19.990 7.578 1.00 54.97 303 ALA A N 1
ATOM 2320 C CA . ALA A 1 303 ? -3.890 20.978 6.696 1.00 54.97 303 ALA A CA 1
ATOM 2321 C C . ALA A 1 303 ? -5.054 21.871 6.278 1.00 54.97 303 ALA A C 1
ATOM 2323 O O . ALA A 1 303 ? -6.079 21.339 5.852 1.00 54.97 303 ALA A O 1
ATOM 2324 N N . ALA A 1 304 ? -4.941 23.173 6.552 1.00 46.53 304 ALA A N 1
ATOM 2325 C CA . ALA A 1 304 ? -5.997 24.121 6.254 1.00 46.53 304 ALA A CA 1
ATOM 2326 C C . ALA A 1 304 ? -6.518 23.809 4.852 1.00 46.53 304 ALA A C 1
ATOM 2328 O O . ALA A 1 304 ? -5.712 23.735 3.917 1.00 46.53 304 ALA A O 1
ATOM 2329 N N . ASP A 1 305 ? -7.832 23.600 4.716 1.00 50.50 305 ASP A N 1
ATOM 2330 C CA . ASP A 1 305 ? -8.443 23.764 3.405 1.00 50.50 305 ASP A CA 1
ATOM 2331 C C . ASP A 1 305 ? -7.897 25.093 2.886 1.00 50.50 305 ASP A C 1
ATOM 2333 O O . ASP A 1 305 ? -7.950 26.080 3.635 1.00 50.50 305 ASP A O 1
ATOM 2337 N N . PRO A 1 306 ? -7.256 25.127 1.704 1.00 51.91 306 PRO A N 1
ATOM 2338 C CA . PRO A 1 306 ? -6.730 26.373 1.185 1.00 51.91 306 PRO A CA 1
ATOM 2339 C C . PRO A 1 306 ? -7.875 27.377 1.234 1.00 51.91 306 PRO A C 1
ATOM 2341 O O . PRO A 1 306 ? -8.914 27.160 0.608 1.00 51.91 306 PRO A O 1
ATOM 2344 N N . ALA A 1 307 ? -7.724 28.412 2.068 1.00 52.09 307 ALA A N 1
ATOM 2345 C CA . ALA A 1 307 ? -8.760 29.413 2.229 1.00 52.09 307 ALA A CA 1
ATOM 2346 C C . ALA A 1 307 ? -9.073 29.937 0.831 1.00 52.09 307 ALA A C 1
ATOM 2348 O O . ALA A 1 307 ? -8.151 30.312 0.098 1.00 52.09 307 ALA A O 1
ATOM 2349 N N . ALA A 1 308 ? -10.351 29.902 0.446 1.00 52.59 308 ALA A N 1
ATOM 2350 C CA . ALA A 1 308 ? -10.760 30.483 -0.820 1.00 52.59 308 ALA A CA 1
ATOM 2351 C C . ALA A 1 308 ? -10.208 31.918 -0.853 1.00 52.59 308 ALA A C 1
ATOM 2353 O O . ALA A 1 308 ? -10.404 32.651 0.125 1.00 52.59 308 ALA A O 1
ATOM 2354 N N . PRO A 1 309 ? -9.448 32.301 -1.893 1.00 57.22 309 PRO A N 1
ATOM 2355 C CA . PRO A 1 309 ? -8.808 33.605 -1.930 1.00 57.22 309 PRO A CA 1
ATOM 2356 C C . PRO A 1 309 ? -9.874 34.690 -1.732 1.00 57.22 309 PRO A C 1
ATOM 2358 O O . PRO A 1 309 ? -10.879 34.724 -2.438 1.00 57.22 309 PRO A O 1
ATOM 2361 N N . THR A 1 310 ? -9.682 35.543 -0.722 1.00 74.75 310 THR A N 1
ATOM 2362 C CA . THR A 1 310 ? -10.630 36.611 -0.346 1.00 74.75 310 THR A CA 1
ATOM 2363 C C . THR A 1 310 ? -10.628 37.778 -1.328 1.00 74.75 310 THR A C 1
ATOM 2365 O O . THR A 1 310 ? -11.477 38.665 -1.253 1.00 74.75 310 THR A O 1
ATOM 2368 N N . SER A 1 311 ? -9.684 37.771 -2.259 1.00 71.19 311 SER A N 1
ATOM 2369 C CA . SER A 1 311 ? -9.526 38.753 -3.314 1.00 71.19 311 SER A CA 1
ATOM 2370 C C . SER A 1 311 ? -9.368 38.045 -4.659 1.00 71.19 311 SER A C 1
ATOM 2372 O O . SER A 1 311 ? -8.830 36.933 -4.716 1.00 71.19 311 SER A O 1
ATOM 2374 N N . PRO A 1 312 ? -9.826 38.675 -5.757 1.00 73.19 312 PRO A N 1
ATOM 2375 C CA . PRO A 1 312 ? -9.501 38.193 -7.086 1.00 73.19 312 PRO A CA 1
ATOM 2376 C C . PRO A 1 312 ? -7.975 38.064 -7.221 1.00 73.19 312 PRO A C 1
ATOM 2378 O O . PRO A 1 312 ? -7.250 38.882 -6.641 1.00 73.19 312 PRO A O 1
ATOM 2381 N N . PRO A 1 313 ? -7.480 37.043 -7.947 1.00 64.00 313 PRO A N 1
ATOM 2382 C CA . PRO A 1 313 ? -6.055 36.895 -8.208 1.00 64.00 313 PRO A CA 1
ATOM 2383 C C . PRO A 1 313 ? -5.486 38.225 -8.718 1.00 64.00 313 PRO A C 1
ATOM 2385 O O . PRO A 1 313 ? -6.158 38.881 -9.520 1.00 64.00 313 PRO A O 1
ATOM 2388 N N . PRO A 1 314 ? -4.289 38.647 -8.271 1.00 75.75 314 PRO A N 1
ATOM 2389 C CA . PRO A 1 314 ? -3.651 39.825 -8.845 1.00 75.75 314 PRO A CA 1
ATOM 2390 C C . PRO A 1 314 ? -3.583 39.654 -10.363 1.00 75.75 314 PRO A C 1
ATOM 2392 O O . PRO A 1 314 ? -3.296 38.550 -10.840 1.00 75.75 314 PRO A O 1
ATOM 2395 N N . GLU A 1 315 ? -3.870 40.719 -11.118 1.00 72.75 315 GLU A N 1
ATOM 2396 C CA . GLU A 1 315 ? -3.729 40.661 -12.571 1.00 72.75 315 GLU A CA 1
ATOM 2397 C C . GLU A 1 315 ? -2.295 40.218 -12.888 1.00 72.75 315 GLU A C 1
ATOM 2399 O O . GLU A 1 315 ? -1.344 40.842 -12.402 1.00 72.75 315 GLU A O 1
ATOM 2404 N N . PRO A 1 316 ? -2.112 39.104 -13.621 1.00 63.53 316 PRO A N 1
ATOM 2405 C CA . PRO A 1 316 ? -0.785 38.585 -13.884 1.00 63.53 316 PRO A CA 1
ATOM 2406 C C . PRO A 1 316 ? 0.014 39.660 -14.620 1.00 63.53 316 PRO A C 1
ATOM 2408 O O . PRO A 1 316 ? -0.387 40.133 -15.684 1.00 63.53 316 PRO A O 1
ATOM 2411 N N . ALA A 1 317 ? 1.137 40.069 -14.026 1.00 68.81 317 ALA A N 1
ATOM 2412 C CA . ALA A 1 317 ? 2.060 41.020 -14.624 1.00 68.81 317 ALA A CA 1
ATOM 2413 C C . ALA A 1 317 ? 2.742 40.348 -15.825 1.00 68.81 317 ALA A C 1
ATOM 2415 O O . ALA A 1 317 ? 3.806 39.742 -15.713 1.00 68.81 317 ALA A O 1
ATOM 2416 N N . GLY A 1 318 ? 2.068 40.413 -16.971 1.00 73.12 318 GLY A N 1
ATOM 2417 C CA . GLY A 1 318 ? 2.483 39.775 -18.211 1.00 73.12 318 GLY A CA 1
ATOM 2418 C C . GLY A 1 318 ? 1.784 38.445 -18.483 1.00 73.12 318 GLY A C 1
ATOM 2419 O O . GLY A 1 318 ? 1.138 37.828 -17.637 1.00 73.12 318 GLY A O 1
ATOM 2420 N N . ARG A 1 319 ? 1.910 37.993 -19.730 1.00 66.06 319 ARG A N 1
ATOM 2421 C CA . ARG A 1 319 ? 1.417 36.685 -20.154 1.00 66.06 319 ARG A CA 1
ATOM 2422 C C . ARG A 1 319 ? 2.300 35.628 -19.492 1.00 66.06 319 ARG A C 1
ATOM 2424 O O . ARG A 1 319 ? 3.463 35.502 -19.861 1.00 66.06 319 ARG A O 1
ATOM 2431 N N . TYR A 1 320 ? 1.767 34.904 -18.509 1.00 52.41 320 TYR A N 1
ATOM 2432 C CA . TYR A 1 320 ? 2.463 33.777 -17.890 1.00 52.41 320 TYR A CA 1
ATOM 2433 C C . TYR A 1 320 ? 2.818 32.750 -18.974 1.00 52.41 320 TYR A C 1
ATOM 2435 O O . TYR A 1 320 ? 1.947 32.062 -19.514 1.00 52.41 320 TYR A O 1
ATOM 2443 N N . VAL A 1 321 ? 4.101 32.688 -19.329 1.00 62.47 321 VAL A N 1
ATOM 2444 C CA . VAL A 1 321 ? 4.651 31.633 -20.176 1.00 62.47 321 VAL A CA 1
ATOM 2445 C C . VAL A 1 321 ? 4.961 30.481 -19.237 1.00 62.47 321 VAL A C 1
ATOM 2447 O O . VAL A 1 321 ? 5.954 30.500 -18.513 1.00 62.47 321 VAL A O 1
ATOM 2450 N N . HIS A 1 322 ? 4.050 29.515 -19.187 1.00 38.28 322 HIS A N 1
ATOM 2451 C CA . HIS A 1 322 ? 4.297 28.264 -18.491 1.00 38.28 322 HIS A CA 1
ATOM 2452 C C . HIS A 1 322 ? 5.572 27.633 -19.076 1.00 38.28 322 HIS A C 1
ATOM 2454 O O . HIS A 1 322 ? 5.731 27.615 -20.301 1.00 38.28 322 HIS A O 1
ATOM 2460 N N . PRO A 1 323 ? 6.486 27.097 -18.246 1.00 51.81 323 PRO A N 1
ATOM 2461 C CA . PRO A 1 323 ? 7.400 26.072 -18.731 1.00 51.81 323 PRO A CA 1
ATOM 2462 C C . PRO A 1 323 ? 6.536 25.002 -19.403 1.00 51.81 323 PRO A C 1
ATOM 2464 O O . PRO A 1 323 ? 5.464 24.702 -18.875 1.00 51.81 323 PRO A O 1
ATOM 2467 N N . LEU A 1 324 ? 6.966 24.449 -20.541 1.00 56.53 324 LEU A N 1
ATOM 2468 C CA . LEU A 1 324 ? 6.139 23.571 -21.389 1.00 56.53 324 LEU A CA 1
ATOM 2469 C C . LEU A 1 324 ? 5.449 22.431 -20.617 1.00 56.53 324 LEU A C 1
ATOM 2471 O O . LEU A 1 324 ? 4.441 21.911 -21.079 1.00 56.53 324 LEU A O 1
ATOM 2475 N N . GLY A 1 325 ? 5.938 22.075 -19.420 1.00 41.28 325 GLY A N 1
ATOM 2476 C CA . GLY A 1 325 ? 5.231 21.189 -18.490 1.00 41.28 325 GLY A CA 1
ATOM 2477 C C . GLY A 1 325 ? 5.086 19.771 -19.033 1.00 41.28 325 GLY A C 1
ATOM 2478 O O . GLY A 1 325 ? 4.376 18.949 -18.458 1.00 41.28 325 GLY A O 1
ATOM 2479 N N . GLU A 1 326 ? 5.764 19.493 -20.141 1.00 53.50 326 GLU A N 1
ATOM 2480 C CA . GLU A 1 326 ? 5.762 18.213 -20.803 1.00 53.50 326 GLU A CA 1
ATOM 2481 C C . GLU A 1 326 ? 6.424 17.189 -19.887 1.00 53.50 326 GLU A C 1
ATOM 2483 O O . GLU A 1 326 ? 7.415 17.452 -19.194 1.00 53.50 326 GLU A O 1
ATOM 2488 N N . ARG A 1 327 ? 5.828 15.998 -19.847 1.00 48.31 327 ARG A N 1
ATOM 2489 C CA . ARG A 1 327 ? 6.410 14.856 -19.151 1.00 48.31 327 ARG A CA 1
ATOM 2490 C C . ARG A 1 327 ? 7.826 14.652 -19.680 1.00 48.31 327 ARG A C 1
ATOM 2492 O O . ARG A 1 327 ? 8.015 14.540 -20.885 1.00 48.31 327 ARG A O 1
ATOM 2499 N N . LEU A 1 328 ? 8.806 14.530 -18.778 1.00 54.38 328 LEU A N 1
ATOM 2500 C CA . LEU A 1 328 ? 10.123 14.012 -19.142 1.00 54.38 328 LEU A CA 1
ATOM 2501 C C . LEU A 1 328 ? 9.950 12.554 -19.571 1.00 54.38 328 LEU A C 1
ATOM 2503 O O . LEU A 1 328 ? 9.983 11.620 -18.760 1.00 54.38 328 LEU A O 1
ATOM 2507 N N . ASP A 1 329 ? 9.735 12.376 -20.863 1.00 61.59 329 ASP A N 1
ATOM 2508 C CA . ASP A 1 329 ? 9.649 11.092 -21.512 1.00 61.59 329 ASP A CA 1
ATOM 2509 C C . ASP A 1 329 ? 11.064 10.549 -21.658 1.00 61.59 329 ASP A C 1
ATOM 2511 O O . ASP A 1 329 ? 11.791 10.805 -22.608 1.00 61.59 329 ASP A O 1
ATOM 2515 N N . ARG A 1 330 ? 11.479 9.798 -20.636 1.00 51.34 330 ARG A N 1
ATOM 2516 C CA . ARG A 1 330 ? 12.835 9.244 -20.490 1.00 51.34 330 ARG A CA 1
ATOM 2517 C C . ARG A 1 330 ? 13.298 8.397 -21.681 1.00 51.34 330 ARG A C 1
ATOM 2519 O O . ARG A 1 330 ? 14.487 8.133 -21.785 1.00 51.34 330 ARG A O 1
ATOM 2526 N N . TRP A 1 331 ? 12.372 7.953 -22.528 1.00 49.00 331 TRP A N 1
ATOM 2527 C CA . TRP A 1 331 ? 12.645 7.218 -23.760 1.00 49.00 331 TRP A CA 1
ATOM 2528 C C . TRP A 1 331 ? 13.061 8.123 -24.929 1.00 49.00 331 TRP A C 1
ATOM 2530 O O . TRP A 1 331 ? 13.559 7.595 -25.909 1.00 49.00 331 TRP A O 1
ATOM 2540 N N . ALA A 1 332 ? 12.879 9.443 -24.828 1.00 55.62 332 ALA A N 1
ATOM 2541 C CA . ALA A 1 332 ? 13.285 10.436 -25.825 1.00 55.62 332 ALA A CA 1
ATOM 2542 C C . ALA A 1 332 ? 14.641 11.097 -25.503 1.00 55.62 332 ALA A C 1
ATOM 2544 O O . ALA A 1 332 ? 15.120 11.939 -26.258 1.00 55.62 332 ALA A O 1
ATOM 2545 N N . VAL A 1 333 ? 15.259 10.741 -24.371 1.00 60.28 333 VAL A N 1
ATOM 2546 C CA . VAL A 1 333 ? 16.621 11.164 -24.034 1.00 60.28 333 VAL A CA 1
ATOM 2547 C C . VAL A 1 333 ? 17.568 10.100 -24.559 1.00 60.28 333 VAL A C 1
ATOM 2549 O O . VAL A 1 333 ? 17.535 8.966 -24.084 1.00 60.28 333 VAL A O 1
ATOM 2552 N N . HIS A 1 334 ? 18.411 10.470 -25.515 1.00 68.69 334 HIS A N 1
ATOM 2553 C CA . HIS A 1 334 ? 19.458 9.613 -26.052 1.00 68.69 334 HIS A CA 1
ATOM 2554 C C . HIS A 1 334 ? 20.780 10.364 -26.003 1.00 68.69 334 HIS A C 1
ATOM 2556 O O . HIS A 1 334 ? 20.847 11.527 -26.398 1.00 68.69 334 HIS A O 1
ATOM 2562 N N . PHE A 1 335 ? 21.809 9.693 -25.500 1.00 74.31 335 PHE A N 1
ATOM 2563 C CA . PHE A 1 335 ? 23.184 10.153 -25.622 1.00 74.31 335 PHE A CA 1
ATOM 2564 C C . PHE A 1 335 ? 23.789 9.496 -26.854 1.00 74.31 335 PHE A C 1
ATOM 2566 O O . PHE A 1 335 ? 23.662 8.275 -27.008 1.00 74.31 335 PHE A O 1
ATOM 2573 N N . ASN A 1 336 ? 24.397 10.283 -27.737 1.00 72.50 336 ASN A N 1
ATOM 2574 C CA . ASN A 1 336 ? 25.011 9.725 -28.929 1.00 72.50 336 ASN A CA 1
ATOM 2575 C C . ASN A 1 336 ? 26.255 8.939 -28.524 1.00 72.50 336 ASN A C 1
ATOM 2577 O O . ASN A 1 336 ? 27.184 9.461 -27.904 1.00 72.50 336 ASN A O 1
ATOM 2581 N N . GLU A 1 337 ? 26.273 7.662 -28.892 1.00 70.69 337 GLU A N 1
ATOM 2582 C CA . GLU A 1 337 ? 27.479 6.858 -28.775 1.00 70.69 337 GLU A CA 1
ATOM 2583 C C . GLU A 1 337 ? 28.541 7.396 -29.749 1.00 70.69 337 GLU A C 1
ATOM 2585 O O . GLU A 1 337 ? 28.205 7.851 -30.850 1.00 70.69 337 GLU A O 1
ATOM 2590 N N . PRO A 1 338 ? 29.833 7.345 -29.390 1.00 59.50 338 PRO A N 1
ATOM 2591 C CA . PRO A 1 338 ? 30.890 7.706 -30.318 1.00 59.50 338 PRO A CA 1
ATOM 2592 C C . PRO A 1 338 ? 30.880 6.735 -31.508 1.00 59.50 338 PRO A C 1
ATOM 2594 O O . PRO A 1 338 ? 31.263 5.573 -31.391 1.00 59.50 338 PRO A O 1
ATOM 2597 N N . HIS A 1 339 ? 30.442 7.215 -32.673 1.00 49.91 339 HIS A N 1
ATOM 2598 C CA . HIS A 1 339 ? 30.615 6.497 -33.934 1.00 49.91 339 HIS A CA 1
ATOM 2599 C C . HIS A 1 339 ? 32.112 6.416 -34.274 1.00 49.91 339 HIS A C 1
ATOM 2601 O O . HIS A 1 339 ? 32.813 7.424 -34.122 1.00 49.91 339 HIS A O 1
ATOM 2607 N N . PRO A 1 340 ? 32.620 5.276 -34.787 1.00 48.91 340 PRO A N 1
ATOM 2608 C CA . PRO A 1 340 ? 33.960 5.238 -35.350 1.00 48.91 340 PRO A CA 1
ATOM 2609 C C . PRO A 1 340 ? 33.999 6.236 -36.507 1.00 48.91 340 PRO A C 1
ATOM 2611 O O . PRO A 1 340 ? 33.289 6.082 -37.504 1.00 48.91 340 PRO A O 1
ATOM 2614 N N . GLN A 1 341 ? 34.775 7.308 -36.349 1.00 43.78 341 GLN A N 1
ATOM 2615 C CA . GLN A 1 341 ? 35.027 8.223 -37.449 1.00 43.78 341 GLN A CA 1
ATOM 2616 C C . GLN A 1 341 ? 35.705 7.406 -38.544 1.00 43.78 341 GLN A C 1
ATOM 2618 O O . GLN A 1 341 ? 36.801 6.885 -38.340 1.00 43.78 341 GLN A O 1
ATOM 2623 N N . ARG A 1 342 ? 35.048 7.272 -39.701 1.00 39.16 342 ARG A N 1
ATOM 2624 C CA . ARG A 1 342 ? 35.736 6.824 -40.910 1.00 39.16 342 ARG A CA 1
ATOM 2625 C C . ARG A 1 342 ? 36.840 7.841 -41.161 1.00 39.16 342 ARG A C 1
ATOM 2627 O O . ARG A 1 342 ? 36.553 8.992 -41.484 1.00 39.16 342 ARG A O 1
ATOM 2634 N N . THR A 1 343 ? 38.079 7.427 -40.936 1.00 37.75 343 THR A N 1
ATOM 2635 C CA . THR A 1 343 ? 39.263 8.194 -41.304 1.00 37.75 343 THR A CA 1
ATOM 2636 C C . THR A 1 343 ? 39.201 8.417 -42.811 1.00 37.75 343 THR A C 1
ATOM 2638 O O . THR A 1 343 ? 39.236 7.448 -43.571 1.00 37.75 343 THR A O 1
ATOM 2641 N N . SER A 1 344 ? 39.012 9.670 -43.223 1.00 35.53 344 SER A N 1
ATOM 2642 C CA . SER A 1 344 ? 39.158 10.109 -44.613 1.00 35.53 344 SER A CA 1
ATOM 2643 C C . SER A 1 344 ? 40.613 10.081 -45.046 1.00 35.53 344 SER A C 1
ATOM 2645 O O . SER A 1 344 ? 41.436 10.539 -44.216 1.00 35.53 344 SER A O 1
#

Sequence (344 aa):
HPQVMAAFDAGELSLDQVALAAKAPAYTDAEICGLAKLLTVQQLSMVVRKYPFTTDEEIARRAAAADGDTPLEVSAPEPSPGPVAVSSVSMGVDADGVGQVRGVLAPDEYRVFETAMREARDALFHGRDPDVTWADALIEICHRSLDTVAEPSRRDRFRINLYVDVDGTTTFADNWRVPDTVRDRLFCDGTITAVGLVGGVPVNVGRSQRIVPDRTRRLVEHRDLGCRVPGCSQSRWVQVHHIIHWDADNGPTETWNLICLCPRHHRLHHQGRLGITGNADLTTGTPGAVVFTDIRGSPLKPAADPAAPTSPPPEPAGRYVHPLGERLDRWAVHFNEPHPQRTS

Secondary structure (DSSP, 8-state):
-HHHHHHHHTTSS-HHHHHHHTTS-GGGHHHHHHHHHHS-HHHHHHHHHHS-PPPHHHHHHHHHHHT-------PPPP---------EEEEEE-TTS-EEEEEE--HHHHHHHHHHHHHHHHHHHHTT-TT--HHHHHHHHHHHHHHT---HHHHHHTPEEEEEETTS-EEETT-PBPPHHHHHHHHHTS-EEEEEEETTEEEE--S---S--HHHHHHHHHHHSS--STT----SS-EEEESS-HHHH----SGGGEEEE-HHHHHHHHTTSSEEESBTTSPTTSTTB-EEE-TTSPBPPPP---PPPSSPPPPPSS-----------TTS--PPP-------

Radius of gyration: 27.95 Å; chains: 1; bounding box: 59×70×74 Å

pLDDT: mean 72.94, std 14.81, range [35.53, 94.88]